Protein AF-A0A4Q9KYR9-F1 (afdb_monomer)

Foldseek 3Di:
DDPLVVLVVVVVPCVDPVNVVVQVVVVVVVVPDPQKDWDPDDPRNSVCVVLPDDPDPQKTKIKHKFWDDADFDDDDVLDDPDDPVPSGTHPDHDLADSLLVRVLVCCVVPVQWFWSEKDWDHDDPTITMMITITGHLPDPVQCPDPVRNVCNDPVRRPCSVVQNYPRSVVSQQDDDDDSRQCQPPHGNVRSLVVVLVVVLVVLLVVLVVVNDQDALVRLLVCLVVLHADEAEAEPPDPPCVRCVVVVVSCVVSVHHYDYRPHPVSVCVSNVHDDD

Radius of gyration: 26.54 Å; Cα contacts (8 Å, |Δi|>4): 367; chains: 1; bounding box: 64×42×66 Å

pLDDT: mean 91.53, std 6.84, range [52.06, 98.56]

Nearest PDB structures (foldseek):
  6zu5-assembly1_LN0  TM=9.941E-01  e=1.477E-28  Paranosema locustae
  9cai-assembly1_CN  TM=9.945E-01  e=3.098E-26  Caenorhabditis elegans
  7oyc-assembly1_N1  TM=9.940E-01  e=2.302E-26  Xenopus laevis
  8q87-assembly1_BN  TM=9.947E-01  e=6.705E-26  Gallus gallus
  7oyb-assembly1_N1  TM=9.926E-01  e=4.982E-26  Danio rerio

Structure (mmCIF, N/CA/C/O backbone):
data_AF-A0A4Q9KYR9-F1
#
_entry.id   AF-A0A4Q9KYR9-F1
#
loop_
_atom_site.group_PDB
_atom_site.id
_atom_site.type_symbol
_atom_site.label_atom_id
_atom_site.label_alt_id
_atom_site.label_comp_id
_atom_site.label_asym_id
_atom_site.label_entity_id
_atom_site.label_seq_id
_atom_site.pdbx_PDB_ins_code
_atom_site.Cartn_x
_atom_site.Cartn_y
_atom_site.Cartn_z
_atom_site.occupancy
_atom_site.B_iso_or_equiv
_atom_site.auth_seq_id
_atom_site.auth_comp_id
_atom_site.auth_asym_id
_atom_site.auth_atom_id
_atom_site.pdbx_PDB_model_num
ATOM 1 N N . MET A 1 1 ? -0.152 -23.706 -26.317 1.00 75.19 1 MET A N 1
ATOM 2 C CA . MET A 1 1 ? 0.435 -23.104 -25.090 1.00 75.19 1 MET A CA 1
ATOM 3 C C . MET A 1 1 ? 1.433 -22.026 -25.514 1.00 75.19 1 MET A C 1
ATOM 5 O O . MET A 1 1 ? 2.278 -22.330 -26.336 1.00 75.19 1 MET A O 1
ATOM 9 N N . GLY A 1 2 ? 1.321 -20.773 -25.054 1.00 91.88 2 GLY A N 1
ATOM 10 C CA . GLY A 1 2 ? 2.212 -19.682 -25.508 1.00 91.88 2 GLY A CA 1
ATOM 11 C C . GLY A 1 2 ? 3.485 -19.516 -24.664 1.00 91.88 2 GLY A C 1
ATOM 12 O O . GLY A 1 2 ? 3.528 -19.963 -23.522 1.00 91.88 2 GLY A O 1
ATOM 13 N N . ALA A 1 3 ? 4.493 -18.789 -25.163 1.00 93.62 3 ALA A N 1
ATOM 14 C CA . ALA A 1 3 ? 5.768 -18.550 -24.458 1.00 93.62 3 ALA A CA 1
ATOM 15 C C . ALA A 1 3 ? 5.608 -17.961 -23.035 1.00 93.62 3 ALA A C 1
ATOM 17 O O . ALA A 1 3 ? 6.374 -18.269 -22.121 1.00 93.62 3 ALA A O 1
ATOM 18 N N . SER A 1 4 ? 4.569 -17.149 -22.810 1.00 93.00 4 SER A N 1
ATOM 19 C CA . SER A 1 4 ? 4.252 -16.578 -21.492 1.00 93.00 4 SER A CA 1
ATOM 20 C C . SER A 1 4 ? 3.896 -17.633 -20.439 1.00 93.00 4 SER A C 1
ATOM 22 O O . SER A 1 4 ? 4.112 -17.401 -19.248 1.00 93.00 4 SER A O 1
ATOM 24 N N . PHE A 1 5 ? 3.368 -18.785 -20.863 1.00 95.00 5 PHE A N 1
ATOM 25 C CA . PHE A 1 5 ? 3.084 -19.915 -19.989 1.00 95.00 5 PHE A CA 1
ATOM 26 C C . PHE A 1 5 ? 4.386 -20.501 -19.435 1.00 95.00 5 PHE A C 1
ATOM 28 O O . PHE A 1 5 ? 4.540 -20.577 -18.219 1.00 95.00 5 PHE A O 1
ATOM 35 N N . TYR A 1 6 ? 5.349 -20.812 -20.305 1.00 95.69 6 TYR A N 1
ATOM 36 C CA . TYR A 1 6 ? 6.636 -21.392 -19.911 1.00 95.69 6 TYR A CA 1
ATOM 37 C C . TYR A 1 6 ? 7.434 -20.465 -18.988 1.00 95.69 6 TYR A C 1
ATOM 39 O O . TYR A 1 6 ? 7.895 -20.900 -17.934 1.00 95.69 6 TYR A O 1
ATOM 47 N N . LEU A 1 7 ? 7.509 -19.165 -19.309 1.00 94.56 7 LEU A N 1
ATOM 48 C CA . LEU A 1 7 ? 8.161 -18.170 -18.441 1.00 94.56 7 LEU A CA 1
ATOM 49 C C . LEU A 1 7 ? 7.530 -18.123 -17.044 1.00 94.56 7 LEU A C 1
ATOM 51 O O . LEU A 1 7 ? 8.222 -18.032 -16.029 1.00 94.56 7 LEU A O 1
ATOM 55 N N . ARG A 1 8 ? 6.200 -18.220 -16.975 1.00 94.44 8 ARG A N 1
ATOM 56 C CA . ARG A 1 8 ? 5.480 -18.241 -15.703 1.00 94.44 8 ARG A CA 1
ATOM 57 C C . ARG A 1 8 ? 5.792 -19.500 -14.897 1.00 94.44 8 ARG A C 1
ATOM 59 O O . ARG A 1 8 ? 5.990 -19.382 -13.688 1.00 94.44 8 ARG A O 1
ATOM 66 N N . GLU A 1 9 ? 5.810 -20.673 -15.526 1.00 94.94 9 GLU A N 1
ATOM 67 C CA . GLU A 1 9 ? 6.128 -21.932 -14.841 1.00 94.94 9 GLU A CA 1
ATOM 68 C C . GLU A 1 9 ? 7.585 -21.957 -14.349 1.00 94.94 9 GLU A C 1
ATOM 70 O O . GLU A 1 9 ? 7.829 -22.323 -13.196 1.00 94.94 9 GLU A O 1
ATOM 75 N N . LEU A 1 10 ? 8.532 -21.436 -15.137 1.00 94.38 10 LEU A N 1
ATOM 76 C CA . LEU A 1 10 ? 9.926 -21.245 -14.717 1.00 94.38 10 LEU A CA 1
ATOM 77 C C . LEU A 1 10 ? 10.009 -20.379 -13.446 1.00 94.38 10 LEU A C 1
ATOM 79 O O . LEU A 1 10 ? 10.618 -20.760 -12.446 1.00 94.38 10 LEU A O 1
ATOM 83 N N . HIS A 1 11 ? 9.315 -19.237 -13.432 1.00 92.81 11 HIS A N 1
ATOM 84 C CA . HIS A 1 11 ? 9.316 -18.319 -12.290 1.00 92.81 11 HIS A CA 1
ATOM 85 C C . HIS A 1 11 ? 8.556 -18.832 -11.061 1.00 92.81 11 HIS A C 1
ATOM 87 O O . HIS A 1 11 ? 8.722 -18.269 -9.969 1.00 92.81 11 HIS A O 1
ATOM 93 N N . LYS A 1 12 ? 7.718 -19.868 -11.182 1.00 94.25 12 LYS A N 1
ATOM 94 C CA . LYS A 1 12 ? 7.164 -20.554 -10.005 1.00 94.25 12 LYS A CA 1
ATOM 95 C C . LYS A 1 12 ? 8.258 -21.348 -9.288 1.00 94.25 12 LYS A C 1
ATOM 97 O O . LYS A 1 12 ? 8.354 -21.250 -8.065 1.00 94.25 12 LYS A O 1
ATOM 102 N N . LYS A 1 13 ? 9.141 -22.024 -10.029 1.00 95.75 13 LYS A N 1
ATOM 103 C CA . LYS A 1 13 ? 10.249 -22.842 -9.502 1.00 95.75 13 LYS A CA 1
ATOM 104 C C . 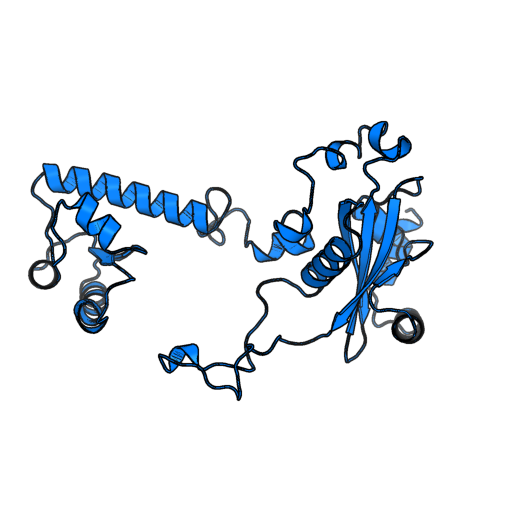LYS A 1 13 ? 11.499 -22.008 -9.158 1.00 95.75 13 LYS A C 1
ATOM 106 O O . LYS A 1 13 ? 12.587 -22.237 -9.683 1.00 95.75 13 LYS A O 1
ATOM 111 N N . LYS A 1 14 ? 11.372 -21.044 -8.234 1.00 94.06 14 LYS A N 1
ATOM 112 C CA . LYS A 1 14 ? 12.467 -20.112 -7.852 1.00 94.06 14 LYS A CA 1
ATOM 113 C C . LYS A 1 14 ? 13.679 -20.764 -7.178 1.00 94.06 14 LYS A C 1
ATOM 115 O O . LYS A 1 14 ? 14.731 -20.139 -7.123 1.00 94.06 14 LYS A O 1
ATOM 120 N N . GLN A 1 15 ? 13.517 -21.969 -6.634 1.00 96.19 15 GLN A N 1
ATOM 121 C CA . GLN A 1 15 ? 14.591 -22.720 -5.976 1.00 96.19 15 GLN A CA 1
ATOM 122 C C . GLN A 1 15 ? 15.398 -23.605 -6.938 1.00 96.19 15 GLN A C 1
ATOM 124 O O . GLN A 1 15 ? 16.386 -24.187 -6.512 1.00 96.19 15 GLN A O 1
ATOM 129 N N . SER A 1 16 ? 15.023 -23.677 -8.221 1.00 97.12 16 SER A N 1
ATOM 130 C CA . SER A 1 16 ? 15.834 -24.355 -9.243 1.00 97.12 16 SER A CA 1
ATOM 131 C C . SER A 1 16 ? 17.212 -23.704 -9.397 1.00 97.12 16 SER A C 1
ATOM 133 O O . SER A 1 16 ? 17.369 -22.510 -9.128 1.00 97.12 16 SER A O 1
ATOM 135 N N . ASP A 1 17 ? 18.205 -24.464 -9.856 1.00 97.19 17 ASP A N 1
ATOM 136 C CA . ASP A 1 17 ? 19.586 -23.983 -10.018 1.00 97.19 17 ASP A CA 1
ATOM 137 C C . ASP A 1 17 ? 19.678 -22.772 -10.938 1.00 97.19 17 ASP A C 1
ATOM 139 O O . ASP A 1 17 ? 20.247 -21.748 -10.559 1.00 97.19 17 ASP A O 1
ATOM 143 N N . VAL A 1 18 ? 18.997 -22.837 -12.085 1.00 96.19 18 VAL A N 1
ATOM 144 C CA . VAL A 1 18 ? 18.913 -21.735 -13.052 1.00 96.19 18 VAL A CA 1
ATOM 145 C C . VAL A 1 18 ? 18.368 -20.468 -12.391 1.00 96.19 18 VAL A C 1
ATOM 147 O O . VAL A 1 18 ? 18.965 -19.395 -12.491 1.00 96.19 18 VAL A O 1
ATOM 150 N N . MET A 1 19 ? 17.251 -20.566 -11.660 1.00 95.94 19 MET A N 1
ATOM 151 C CA . MET A 1 19 ? 16.656 -19.393 -11.017 1.00 95.94 19 MET A CA 1
ATOM 152 C C . MET A 1 19 ? 17.504 -18.872 -9.858 1.00 95.94 19 MET A C 1
ATOM 154 O O . MET A 1 19 ? 17.617 -17.655 -9.701 1.00 95.94 19 MET A O 1
ATOM 158 N N . ARG A 1 20 ? 18.125 -19.749 -9.062 1.00 95.94 20 ARG A N 1
ATOM 159 C CA . ARG A 1 20 ? 19.036 -19.347 -7.980 1.00 95.94 20 ARG A CA 1
ATOM 160 C C . ARG A 1 20 ? 20.248 -18.600 -8.529 1.00 95.94 20 ARG A C 1
ATOM 162 O O . ARG A 1 20 ? 20.581 -17.540 -7.997 1.00 95.94 20 ARG A O 1
ATOM 169 N N . TYR A 1 21 ? 20.853 -19.104 -9.601 1.00 96.94 21 TYR A N 1
ATOM 170 C CA . TYR A 1 21 ? 21.967 -18.459 -10.295 1.00 96.94 21 TYR A CA 1
ATOM 171 C C . TYR A 1 21 ? 21.579 -17.063 -10.805 1.00 96.94 21 TYR A C 1
ATOM 173 O O . TYR A 1 21 ? 22.193 -16.064 -10.422 1.00 96.94 21 TYR A O 1
ATOM 181 N N . LEU A 1 22 ? 20.478 -16.961 -11.559 1.00 96.44 22 LEU A N 1
ATOM 182 C CA . LEU A 1 22 ? 19.993 -15.683 -12.095 1.00 96.44 22 LEU A CA 1
ATOM 183 C C . LEU A 1 22 ? 19.632 -14.673 -10.995 1.00 96.44 22 LEU A C 1
ATOM 185 O O . LEU A 1 22 ? 19.922 -13.483 -11.123 1.00 96.44 22 LEU A O 1
ATOM 189 N N . LEU A 1 23 ? 18.994 -15.119 -9.909 1.00 96.25 23 LEU A N 1
ATOM 190 C CA . LEU A 1 23 ? 18.630 -14.246 -8.790 1.00 96.25 23 LEU A CA 1
ATOM 191 C C . LEU A 1 23 ? 19.862 -13.723 -8.042 1.00 96.25 23 LEU A C 1
ATOM 193 O O . LEU A 1 23 ? 19.849 -12.563 -7.629 1.00 96.25 23 LEU A O 1
ATOM 197 N N . ARG A 1 24 ? 20.917 -14.536 -7.894 1.00 95.88 24 ARG A N 1
ATOM 198 C CA . ARG A 1 24 ? 22.186 -14.116 -7.276 1.00 95.88 24 ARG A CA 1
ATOM 199 C C . ARG A 1 24 ? 22.880 -13.036 -8.104 1.00 95.88 24 ARG A C 1
ATOM 201 O O . ARG A 1 24 ? 23.208 -11.987 -7.550 1.00 95.88 24 ARG A O 1
ATOM 208 N N . LEU A 1 25 ? 23.020 -13.249 -9.414 1.00 96.56 25 LEU A N 1
ATOM 209 C CA . LEU A 1 25 ? 23.623 -12.265 -10.320 1.00 96.56 25 LEU A CA 1
ATOM 210 C C . LEU A 1 25 ? 22.848 -10.942 -10.325 1.00 96.56 25 LEU A C 1
ATOM 212 O O . LEU A 1 25 ? 23.431 -9.875 -10.141 1.00 96.56 25 LEU A O 1
ATOM 216 N N . ARG A 1 26 ? 21.515 -11.003 -10.438 1.00 96.19 26 ARG A N 1
ATOM 217 C CA . ARG A 1 26 ? 20.655 -9.807 -10.409 1.00 96.19 26 ARG A CA 1
ATOM 218 C C . ARG A 1 26 ? 20.737 -9.064 -9.081 1.00 96.19 26 ARG A C 1
ATOM 220 O O . ARG A 1 26 ? 20.835 -7.844 -9.068 1.00 96.19 26 ARG A O 1
ATOM 227 N N . ALA A 1 27 ? 20.700 -9.777 -7.954 1.00 95.75 27 ALA A N 1
ATOM 228 C CA . ALA A 1 27 ? 20.816 -9.145 -6.642 1.00 95.75 27 ALA A CA 1
ATOM 229 C C . ALA A 1 27 ? 22.183 -8.466 -6.452 1.00 95.75 27 ALA A C 1
ATOM 231 O O . ALA A 1 27 ? 22.259 -7.413 -5.821 1.00 95.75 27 ALA A O 1
ATOM 232 N N . TRP A 1 28 ? 23.262 -9.027 -7.005 1.00 96.56 28 TRP A N 1
ATOM 233 C CA . TRP A 1 28 ? 24.561 -8.357 -7.038 1.00 96.56 28 TRP A CA 1
ATOM 234 C C . TRP A 1 28 ? 24.522 -7.080 -7.887 1.00 96.56 28 TRP A C 1
ATOM 236 O O . TRP A 1 28 ? 24.829 -6.013 -7.359 1.00 96.56 28 TRP A O 1
ATOM 246 N N . GLU A 1 29 ? 24.040 -7.152 -9.131 1.00 96.81 29 GLU A N 1
ATOM 247 C CA . GLU A 1 29 ? 23.942 -5.989 -10.025 1.00 96.81 29 GLU A CA 1
ATOM 248 C C . GLU A 1 29 ? 23.111 -4.858 -9.393 1.00 96.81 29 GLU A C 1
ATOM 250 O O . GLU A 1 29 ? 23.514 -3.694 -9.369 1.00 96.81 29 GLU A O 1
ATOM 255 N N . TYR A 1 30 ? 21.952 -5.187 -8.817 1.00 96.81 30 TYR A N 1
ATOM 256 C CA . TYR A 1 30 ? 21.030 -4.190 -8.265 1.00 96.81 30 TYR A CA 1
ATOM 257 C C . TYR A 1 30 ? 21.551 -3.518 -6.994 1.00 96.81 30 TYR A C 1
ATOM 259 O O . TYR A 1 30 ? 21.092 -2.423 -6.664 1.00 96.81 30 TYR A O 1
ATOM 267 N N . ARG A 1 31 ? 22.496 -4.141 -6.278 1.00 95.62 31 ARG A N 1
ATOM 268 C CA . ARG A 1 31 ? 23.159 -3.516 -5.124 1.00 95.62 31 ARG A CA 1
ATOM 269 C C . ARG A 1 31 ? 24.093 -2.386 -5.540 1.00 95.62 31 ARG A C 1
ATOM 271 O O . ARG A 1 31 ? 24.142 -1.385 -4.828 1.00 95.62 31 ARG A O 1
ATOM 278 N N . GLN A 1 32 ? 24.758 -2.532 -6.686 1.00 96.31 32 GLN A N 1
ATOM 279 C CA . GLN A 1 32 ? 25.677 -1.527 -7.230 1.00 96.31 32 GLN A CA 1
ATOM 280 C C . GLN A 1 32 ? 24.941 -0.306 -7.797 1.00 96.31 32 GLN A C 1
ATOM 282 O O . GLN A 1 32 ? 25.506 0.776 -7.921 1.00 96.31 32 GLN A O 1
ATOM 287 N N . ARG A 1 33 ? 23.656 -0.453 -8.140 1.00 96.00 33 ARG A N 1
ATOM 288 C CA . ARG A 1 33 ? 22.827 0.645 -8.649 1.00 96.00 33 ARG A CA 1
ATOM 289 C C . ARG A 1 33 ? 22.245 1.507 -7.510 1.00 96.00 33 ARG A C 1
ATOM 291 O O . ARG A 1 33 ? 22.059 1.021 -6.389 1.00 96.00 33 ARG A O 1
ATOM 298 N N . PRO A 1 34 ? 21.858 2.768 -7.797 1.00 96.94 34 PRO A N 1
ATOM 299 C CA . PRO A 1 34 ? 21.140 3.613 -6.846 1.00 96.94 34 PRO A CA 1
ATOM 300 C C . PRO A 1 34 ? 19.834 2.980 -6.351 1.00 96.94 34 PRO A C 1
ATOM 302 O O . PRO A 1 34 ? 19.215 2.164 -7.042 1.00 96.94 34 PRO A O 1
ATOM 305 N N . ALA A 1 35 ? 19.374 3.421 -5.173 1.00 96.44 35 ALA A N 1
ATOM 306 C CA . ALA A 1 35 ? 18.203 2.850 -4.504 1.00 96.44 35 ALA A CA 1
ATOM 307 C C . ALA A 1 35 ? 16.930 2.854 -5.366 1.00 96.44 35 ALA A C 1
ATOM 309 O O . ALA A 1 35 ? 16.169 1.891 -5.330 1.00 96.44 35 ALA A O 1
ATOM 310 N N . VAL A 1 36 ? 16.753 3.905 -6.172 1.00 97.62 36 VAL A N 1
ATOM 311 C CA . VAL A 1 36 ? 15.742 4.004 -7.228 1.00 97.62 36 VAL A CA 1
ATOM 312 C C . VAL A 1 36 ? 16.458 4.341 -8.530 1.00 97.62 36 VAL A C 1
ATOM 314 O O . VAL A 1 36 ? 17.110 5.387 -8.603 1.00 97.62 36 VAL A O 1
ATOM 317 N N . HIS A 1 37 ? 16.320 3.487 -9.542 1.00 96.69 37 HIS A N 1
ATOM 318 C CA . HIS A 1 37 ? 16.876 3.696 -10.881 1.00 96.69 37 HIS A CA 1
ATOM 319 C C . HIS A 1 37 ? 15.908 3.217 -11.970 1.00 96.69 37 HIS A C 1
ATOM 321 O O . HIS A 1 37 ? 15.066 2.348 -11.738 1.00 96.69 37 HIS A O 1
ATOM 327 N N . ARG A 1 38 ? 16.013 3.788 -13.174 1.00 96.94 38 ARG A N 1
ATOM 328 C CA . ARG A 1 38 ? 15.213 3.376 -14.336 1.00 96.94 38 ARG A CA 1
ATOM 329 C C . ARG A 1 38 ? 15.748 2.058 -14.901 1.00 96.94 38 ARG A C 1
ATOM 331 O O . ARG A 1 38 ? 16.954 1.899 -15.058 1.00 96.94 38 ARG A O 1
ATOM 338 N N . ALA A 1 39 ? 14.850 1.136 -15.234 1.00 96.06 39 ALA A N 1
ATOM 339 C CA . ALA A 1 39 ? 15.156 -0.063 -16.007 1.00 96.06 39 ALA A CA 1
ATOM 340 C C . ALA A 1 39 ? 14.636 0.111 -17.440 1.00 96.06 39 ALA A C 1
ATOM 342 O O . ALA A 1 39 ? 13.531 0.612 -17.652 1.00 96.06 39 ALA A O 1
ATOM 343 N N . MET A 1 40 ? 15.427 -0.304 -18.431 1.00 94.62 40 MET A N 1
ATOM 344 C CA . MET A 1 40 ? 15.056 -0.167 -19.846 1.00 94.62 40 MET A CA 1
ATOM 345 C C . MET A 1 40 ? 13.877 -1.074 -20.228 1.00 94.62 40 MET A C 1
ATOM 347 O O . MET A 1 40 ? 12.989 -0.670 -20.970 1.00 94.62 40 MET A O 1
ATOM 351 N N . ARG A 1 41 ? 13.851 -2.293 -19.684 1.00 95.50 41 ARG A N 1
ATOM 352 C CA . ARG A 1 41 ? 12.828 -3.317 -19.926 1.00 95.50 41 ARG A CA 1
ATOM 353 C C . ARG A 1 41 ? 12.467 -4.026 -18.619 1.00 95.50 41 ARG A C 1
ATOM 355 O O . ARG A 1 41 ? 13.312 -4.083 -17.723 1.00 95.50 41 ARG A O 1
ATOM 362 N N . PRO A 1 42 ? 11.242 -4.566 -18.490 1.00 97.56 42 PRO A N 1
ATOM 363 C CA . PRO A 1 42 ? 10.871 -5.358 -17.325 1.00 97.56 42 PRO A CA 1
ATOM 364 C C . PRO A 1 42 ? 11.712 -6.636 -17.258 1.00 97.56 42 PRO A C 1
ATOM 366 O O . PRO A 1 42 ? 11.876 -7.324 -18.266 1.00 97.56 42 PRO A O 1
ATOM 369 N N . THR A 1 43 ? 12.188 -6.993 -16.065 1.00 96.44 43 THR A N 1
ATOM 370 C CA . THR A 1 43 ? 12.923 -8.254 -15.855 1.00 96.44 43 THR A CA 1
ATOM 371 C C . THR A 1 43 ? 12.023 -9.469 -16.078 1.00 96.44 43 THR A C 1
ATOM 373 O O . THR A 1 43 ? 12.479 -10.498 -16.571 1.00 96.44 43 THR A O 1
ATOM 376 N N . TYR A 1 44 ? 10.734 -9.335 -15.747 1.00 96.00 44 TYR A N 1
ATOM 377 C CA . TYR A 1 44 ? 9.705 -10.362 -15.925 1.00 96.00 44 TYR A CA 1
ATOM 378 C C . TYR A 1 44 ? 8.569 -9.825 -16.811 1.00 96.00 44 TYR A C 1
ATOM 380 O O . TYR A 1 44 ? 7.561 -9.325 -16.290 1.00 96.00 44 TYR A O 1
ATOM 388 N N . PRO A 1 45 ? 8.712 -9.867 -18.152 1.00 95.75 45 PRO A N 1
ATOM 389 C CA . PRO A 1 45 ? 7.733 -9.295 -19.077 1.00 95.75 45 PRO A CA 1
ATOM 390 C C . PRO A 1 45 ? 6.333 -9.906 -18.948 1.00 95.75 45 PRO A C 1
ATOM 392 O O . PRO A 1 45 ? 5.331 -9.200 -19.068 1.00 95.75 45 PRO A O 1
ATOM 395 N N . GLU A 1 46 ? 6.231 -11.206 -18.673 1.00 95.69 46 GLU A N 1
ATOM 396 C CA . GLU A 1 46 ? 4.962 -11.915 -18.490 1.00 95.69 46 GLU A CA 1
ATOM 397 C C . GLU A 1 46 ? 4.230 -11.448 -17.225 1.00 95.69 46 GLU A C 1
ATOM 399 O O . GLU A 1 46 ? 3.019 -11.197 -17.249 1.00 95.69 46 GLU A O 1
ATOM 404 N N . LYS A 1 47 ? 4.969 -11.240 -16.127 1.00 96.62 47 LYS A N 1
ATOM 405 C CA . LYS A 1 47 ? 4.424 -10.706 -14.877 1.00 96.62 47 LYS A CA 1
ATOM 406 C C . LYS A 1 47 ? 4.031 -9.240 -15.028 1.00 96.62 47 LYS A C 1
ATOM 408 O O . LYS A 1 47 ? 2.955 -8.863 -14.561 1.00 96.62 47 LYS A O 1
ATOM 413 N N . ALA A 1 48 ? 4.864 -8.441 -15.691 1.00 97.31 48 ALA A N 1
ATOM 414 C CA . ALA A 1 48 ? 4.594 -7.033 -15.949 1.00 97.31 48 ALA A CA 1
ATOM 415 C C . ALA A 1 48 ? 3.309 -6.861 -16.773 1.00 97.31 48 ALA A C 1
ATOM 417 O O . ALA A 1 48 ? 2.432 -6.087 -16.382 1.00 97.31 48 ALA A O 1
ATOM 418 N N . ARG A 1 49 ? 3.143 -7.630 -17.862 1.00 95.94 49 ARG A N 1
ATOM 419 C CA . ARG A 1 49 ? 1.930 -7.600 -18.702 1.00 95.94 49 ARG A CA 1
ATOM 420 C C . ARG A 1 49 ? 0.671 -7.951 -17.913 1.00 95.94 49 ARG A C 1
ATOM 422 O O . ARG A 1 49 ? -0.328 -7.246 -18.024 1.00 95.94 49 ARG A O 1
ATOM 429 N N . LYS A 1 50 ? 0.731 -8.961 -17.035 1.00 95.44 50 LYS A N 1
ATOM 430 C CA . LYS A 1 50 ? -0.392 -9.317 -16.143 1.00 95.44 50 LYS A CA 1
ATOM 431 C C . LYS A 1 50 ? -0.801 -8.170 -15.209 1.00 95.44 50 LYS A C 1
ATOM 433 O O . LYS A 1 50 ? -1.947 -8.107 -14.777 1.00 95.44 50 LYS A O 1
ATOM 438 N N . LEU A 1 51 ? 0.130 -7.277 -14.881 1.00 96.62 51 LEU A N 1
ATOM 439 C CA . LEU A 1 51 ? -0.105 -6.116 -14.023 1.00 96.62 51 LEU A CA 1
ATOM 440 C C . LEU A 1 51 ? -0.437 -4.834 -14.806 1.00 96.62 51 LEU A C 1
ATOM 442 O O . LEU A 1 51 ? -0.584 -3.780 -14.188 1.00 96.62 51 LEU A O 1
ATOM 446 N N . GLY A 1 52 ? -0.592 -4.933 -16.130 1.00 94.94 52 GLY A N 1
ATOM 447 C CA . GLY A 1 52 ? -1.034 -3.849 -17.007 1.00 94.94 52 GLY A CA 1
ATOM 448 C C . GLY A 1 52 ? 0.078 -3.144 -17.788 1.00 94.94 52 GLY A C 1
ATOM 449 O O . GLY A 1 52 ? -0.205 -2.161 -18.468 1.00 94.94 52 GLY A O 1
ATOM 450 N N . TYR A 1 53 ? 1.325 -3.624 -17.725 1.00 97.12 53 TYR A N 1
ATOM 451 C CA . TYR A 1 53 ? 2.395 -3.114 -18.587 1.00 97.12 53 TYR A CA 1
ATOM 452 C C . TYR A 1 53 ? 2.099 -3.408 -20.062 1.00 97.12 53 TYR A C 1
ATOM 454 O O . TYR A 1 53 ? 1.749 -4.533 -20.429 1.00 97.12 53 TYR A O 1
ATOM 462 N N . LYS A 1 54 ? 2.326 -2.409 -20.914 1.00 95.50 54 LYS A N 1
ATOM 463 C CA . LYS A 1 54 ? 2.404 -2.557 -22.368 1.00 95.50 54 LYS A CA 1
ATOM 464 C C . LYS A 1 54 ? 3.740 -1.987 -22.837 1.00 95.50 54 LYS A C 1
ATOM 466 O O . LYS A 1 54 ? 4.208 -0.994 -22.288 1.00 95.50 54 LYS A O 1
ATOM 471 N N . ALA A 1 55 ? 4.330 -2.597 -23.859 1.00 95.19 55 ALA A N 1
ATOM 472 C CA . ALA A 1 55 ? 5.526 -2.065 -24.500 1.00 95.19 55 ALA A CA 1
ATOM 473 C C . ALA A 1 55 ? 5.113 -0.919 -25.437 1.00 95.19 55 ALA A C 1
ATOM 475 O O . ALA A 1 55 ? 4.822 -1.147 -26.605 1.00 95.19 55 ALA A O 1
ATOM 476 N N . LYS A 1 56 ? 4.983 0.290 -24.887 1.00 94.19 56 LYS A N 1
ATOM 477 C CA . LYS A 1 56 ? 4.646 1.506 -25.635 1.00 94.19 56 LYS A CA 1
ATOM 478 C C . LYS A 1 56 ? 5.273 2.740 -24.993 1.00 94.19 56 LYS A C 1
ATOM 480 O O . LYS A 1 56 ? 5.609 2.713 -23.806 1.00 94.19 56 LYS A O 1
ATOM 485 N N . SER A 1 57 ? 5.374 3.820 -25.766 1.00 95.38 57 SER A N 1
ATOM 486 C CA . SER A 1 57 ? 5.823 5.121 -25.263 1.00 95.38 57 SER A CA 1
ATOM 487 C C . SER A 1 57 ? 4.946 5.598 -24.098 1.00 95.38 57 SER A C 1
ATOM 489 O O . SER A 1 57 ? 3.733 5.369 -24.075 1.00 95.38 57 SER A O 1
ATOM 491 N N . GLY A 1 58 ? 5.577 6.213 -23.097 1.00 95.56 58 GLY A N 1
ATOM 492 C CA . GLY A 1 58 ? 4.909 6.702 -21.889 1.00 95.56 58 GLY A CA 1
ATOM 493 C C . GLY A 1 58 ? 4.720 5.663 -20.780 1.00 95.56 58 GLY A C 1
ATOM 494 O O . GLY A 1 58 ? 4.124 5.992 -19.759 1.00 95.56 58 GLY A O 1
ATOM 495 N N . ILE A 1 59 ? 5.217 4.428 -20.928 1.00 97.25 59 ILE A N 1
ATOM 496 C CA . ILE A 1 59 ? 5.286 3.449 -19.831 1.00 97.25 59 ILE A CA 1
ATOM 497 C C . ILE A 1 59 ? 6.745 3.151 -19.502 1.00 97.25 59 ILE A C 1
ATOM 499 O O . ILE A 1 59 ? 7.517 2.721 -20.356 1.00 97.25 59 ILE A O 1
AT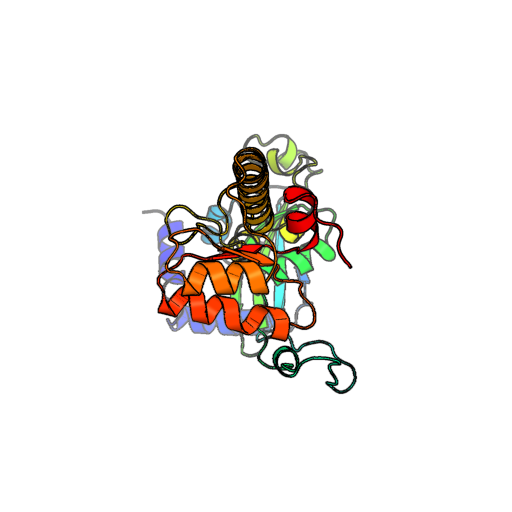OM 503 N N . TYR A 1 60 ? 7.103 3.326 -18.235 1.00 97.12 60 TYR A N 1
ATOM 504 C CA . TYR A 1 60 ? 8.467 3.196 -17.742 1.00 97.12 60 TYR A CA 1
ATOM 505 C C . TYR A 1 60 ? 8.533 2.205 -16.585 1.00 97.12 60 TYR A C 1
ATOM 507 O O . TYR A 1 60 ? 7.600 2.085 -15.790 1.00 97.12 60 TYR A O 1
ATOM 515 N N . ILE A 1 61 ? 9.653 1.495 -16.482 1.00 98.06 61 ILE A N 1
ATOM 516 C CA . ILE A 1 61 ? 9.936 0.612 -15.354 1.00 98.06 61 ILE A CA 1
ATOM 517 C C . ILE A 1 61 ? 10.992 1.278 -14.483 1.00 98.06 61 ILE A C 1
ATOM 519 O O . ILE A 1 61 ? 12.064 1.653 -14.957 1.00 98.06 61 ILE A O 1
ATOM 523 N N . PHE A 1 62 ? 10.700 1.390 -13.194 1.00 98.12 62 PHE A N 1
ATOM 524 C CA . PHE A 1 62 ? 11.665 1.809 -12.187 1.00 98.12 62 PHE A CA 1
ATOM 525 C C . PHE A 1 62 ? 11.926 0.662 -11.233 1.00 98.12 62 PHE A C 1
ATOM 527 O O . PHE A 1 62 ? 10.996 0.000 -10.778 1.00 98.12 62 PHE A O 1
ATOM 534 N N . ARG A 1 63 ? 13.192 0.422 -10.916 1.00 98.19 63 ARG A N 1
ATOM 535 C CA . ARG A 1 63 ? 13.589 -0.554 -9.913 1.00 98.19 63 ARG A CA 1
ATOM 536 C C . ARG A 1 63 ? 13.881 0.166 -8.610 1.00 98.19 63 ARG A C 1
ATOM 538 O O . ARG A 1 63 ? 14.606 1.159 -8.598 1.00 98.19 63 ARG A O 1
ATOM 545 N N . VAL A 1 64 ? 13.313 -0.349 -7.529 1.00 98.25 64 VAL A N 1
ATOM 546 C CA . VAL A 1 64 ? 13.492 0.165 -6.172 1.00 98.25 64 VAL A CA 1
ATOM 547 C C . VAL A 1 64 ? 14.000 -0.934 -5.256 1.00 98.25 64 VAL A C 1
ATOM 549 O O . VAL A 1 64 ? 13.500 -2.063 -5.291 1.00 98.25 64 VAL A O 1
ATOM 552 N N . ARG A 1 65 ? 14.989 -0.607 -4.423 1.00 97.88 65 ARG A N 1
ATOM 553 C CA . ARG A 1 65 ? 15.437 -1.465 -3.323 1.00 97.88 65 ARG A CA 1
ATOM 554 C C . ARG A 1 65 ? 14.868 -0.950 -2.008 1.00 97.88 65 ARG A C 1
ATOM 556 O O . ARG A 1 65 ? 14.997 0.224 -1.693 1.00 97.88 65 ARG A O 1
ATOM 563 N N . VAL A 1 66 ? 14.280 -1.844 -1.221 1.00 97.31 66 VAL A N 1
ATOM 564 C CA . VAL A 1 66 ? 13.691 -1.526 0.085 1.00 97.31 66 VAL A CA 1
ATOM 565 C C . VAL A 1 66 ? 14.376 -2.369 1.148 1.00 97.31 66 VAL A C 1
ATOM 567 O O . VAL A 1 66 ? 14.464 -3.592 0.999 1.00 97.31 66 VAL A O 1
ATOM 570 N N . LYS A 1 67 ? 14.861 -1.735 2.223 1.00 96.69 67 LYS A N 1
ATOM 571 C CA . LYS A 1 67 ? 15.498 -2.445 3.341 1.00 96.69 67 LYS A CA 1
ATOM 572 C C . LYS A 1 67 ? 14.498 -3.404 3.993 1.00 96.69 67 LYS A C 1
ATOM 574 O O . LYS A 1 67 ? 13.340 -3.060 4.230 1.00 96.69 67 LYS A O 1
ATOM 579 N N . ARG A 1 68 ? 14.942 -4.630 4.243 1.00 95.62 68 ARG A N 1
ATOM 580 C CA . ARG A 1 68 ? 14.177 -5.679 4.915 1.00 95.62 68 ARG A CA 1
ATOM 581 C C . ARG A 1 68 ? 14.128 -5.429 6.417 1.00 95.62 68 ARG A C 1
ATOM 583 O O . ARG A 1 68 ? 14.969 -4.739 6.984 1.00 95.62 68 ARG A O 1
ATOM 590 N N . GLY A 1 69 ? 13.155 -6.074 7.050 1.00 93.00 69 GLY A N 1
ATOM 591 C CA . GLY A 1 69 ? 12.964 -6.023 8.491 1.00 93.00 69 GLY A CA 1
ATOM 592 C C . GLY A 1 69 ? 11.925 -4.994 8.915 1.00 93.00 69 GLY A C 1
ATOM 593 O O . GLY A 1 69 ? 11.258 -4.355 8.101 1.00 93.00 69 GLY A O 1
ATOM 594 N N . ASN A 1 70 ? 11.763 -4.905 10.227 1.00 92.00 70 ASN A N 1
ATOM 595 C CA . ASN A 1 70 ? 10.825 -4.006 10.874 1.00 92.00 70 ASN A CA 1
ATOM 596 C C . ASN A 1 70 ? 11.456 -2.626 11.081 1.00 92.00 70 ASN A C 1
ATOM 598 O O . ASN A 1 70 ? 12.662 -2.506 11.287 1.00 92.00 70 ASN A O 1
ATOM 602 N N . ALA A 1 71 ? 10.630 -1.581 11.052 1.00 88.19 71 ALA A N 1
ATOM 603 C CA . ALA A 1 71 ? 11.070 -0.235 11.387 1.00 88.19 71 ALA A CA 1
ATOM 604 C C . ALA A 1 71 ? 10.985 -0.027 12.905 1.00 88.19 71 ALA A C 1
ATOM 606 O O . ALA A 1 71 ? 9.919 -0.189 13.503 1.00 88.19 71 ALA A O 1
ATOM 607 N N . LYS A 1 72 ? 12.107 0.362 13.518 1.00 91.44 72 LYS A N 1
ATOM 608 C CA . LYS A 1 72 ? 12.165 0.768 14.928 1.00 91.44 72 LYS A CA 1
ATOM 609 C C . LYS A 1 72 ? 11.313 2.023 15.142 1.00 91.44 72 LYS A C 1
ATOM 611 O O . LYS A 1 72 ? 11.279 2.905 14.281 1.00 91.44 72 LYS A O 1
ATOM 616 N N . ARG A 1 73 ? 10.656 2.143 16.300 1.00 91.62 73 ARG A N 1
ATOM 617 C CA . ARG A 1 73 ? 10.015 3.405 16.699 1.00 91.62 73 ARG A CA 1
ATOM 618 C C . ARG A 1 73 ? 11.072 4.507 16.812 1.00 91.62 73 ARG A C 1
ATOM 620 O O . ARG A 1 73 ? 12.093 4.322 17.472 1.00 91.62 73 ARG A O 1
ATOM 627 N N . VAL A 1 74 ? 10.798 5.656 16.203 1.00 93.00 74 VAL A N 1
ATOM 628 C CA . VAL A 1 74 ? 11.623 6.856 16.371 1.00 93.00 74 VAL A CA 1
ATOM 629 C C . VAL A 1 74 ? 11.354 7.425 17.766 1.00 93.00 74 VAL A C 1
ATOM 631 O O . VAL A 1 74 ? 10.227 7.818 18.063 1.00 93.00 74 VAL A O 1
ATOM 634 N N . ALA A 1 75 ? 12.367 7.397 18.632 1.00 93.25 75 ALA A N 1
ATOM 635 C CA . ALA A 1 75 ? 12.326 7.929 19.993 1.00 93.25 75 ALA A CA 1
ATOM 636 C C . ALA A 1 75 ? 13.734 8.374 20.416 1.00 93.25 75 ALA A C 1
ATOM 638 O O . ALA A 1 75 ? 14.709 7.650 20.183 1.00 93.25 75 ALA A O 1
ATOM 639 N N . LYS A 1 76 ? 13.846 9.548 21.047 1.00 94.19 76 LYS A N 1
ATOM 640 C CA . LYS A 1 76 ? 15.123 10.071 21.555 1.00 94.19 76 LYS A CA 1
ATOM 641 C C . LYS A 1 76 ? 15.608 9.168 22.691 1.00 94.19 76 LYS A C 1
ATOM 643 O O . LYS A 1 76 ? 14.884 8.968 23.658 1.00 94.19 76 LYS A O 1
ATOM 648 N N . LYS A 1 77 ? 16.801 8.578 22.544 1.00 93.38 77 LYS A N 1
ATOM 649 C CA . LYS A 1 77 ? 17.383 7.603 23.496 1.00 93.38 77 LYS A CA 1
ATOM 650 C C . LYS A 1 77 ? 16.472 6.402 23.827 1.00 93.38 77 LYS A C 1
ATOM 652 O O . LYS A 1 77 ? 16.675 5.730 24.824 1.00 93.38 77 LYS A O 1
ATOM 657 N N . GLY A 1 78 ? 15.461 6.122 22.999 1.00 91.88 78 GLY A N 1
ATOM 658 C CA . GLY A 1 78 ? 14.467 5.084 23.289 1.00 91.88 78 GLY A CA 1
ATOM 659 C C . GLY A 1 78 ? 13.434 5.454 24.360 1.00 91.88 78 GLY A C 1
ATOM 660 O O . GLY A 1 78 ? 12.590 4.628 24.676 1.00 91.88 78 GLY A O 1
ATOM 661 N N . ILE A 1 79 ? 13.444 6.683 24.875 1.00 93.06 79 ILE A N 1
ATOM 662 C CA . ILE A 1 79 ? 12.519 7.110 25.924 1.00 93.06 79 ILE A CA 1
ATOM 663 C C . ILE A 1 79 ? 11.146 7.374 25.302 1.00 93.06 79 ILE A C 1
ATOM 665 O O . ILE A 1 79 ? 11.012 8.159 24.357 1.00 93.06 79 ILE A O 1
ATOM 669 N N . ILE A 1 80 ? 10.122 6.702 25.825 1.00 93.44 80 ILE A N 1
ATOM 670 C CA . ILE A 1 80 ? 8.725 6.938 25.472 1.00 93.44 80 ILE A CA 1
ATOM 671 C C . ILE A 1 80 ? 8.023 7.426 26.733 1.00 93.44 80 ILE A C 1
ATOM 673 O O . ILE A 1 80 ? 7.933 6.713 27.726 1.00 93.44 80 ILE A O 1
ATOM 677 N N . ASN A 1 81 ? 7.490 8.640 26.681 1.00 91.75 81 ASN A N 1
ATOM 678 C CA . ASN A 1 81 ? 6.703 9.171 27.785 1.00 91.75 81 ASN A CA 1
ATOM 679 C C . ASN A 1 81 ? 5.296 8.558 27.743 1.00 91.75 81 ASN A C 1
ATOM 681 O O . ASN A 1 81 ? 4.661 8.516 26.682 1.00 91.75 81 ASN A O 1
ATOM 685 N N . GLY A 1 82 ? 4.813 8.076 28.887 1.00 89.19 82 GLY A N 1
ATOM 686 C CA . GLY A 1 82 ? 3.467 7.528 29.047 1.00 89.19 82 GLY A CA 1
ATOM 687 C C . GLY A 1 82 ? 3.436 6.058 29.464 1.00 89.19 82 GLY A C 1
ATOM 688 O O . GLY A 1 82 ? 4.387 5.515 30.020 1.00 89.19 82 GLY A O 1
ATOM 689 N N . LYS A 1 83 ? 2.291 5.416 29.215 1.00 87.31 83 LYS A N 1
ATOM 690 C CA . LYS A 1 83 ? 1.950 4.108 29.792 1.00 87.31 83 LYS A CA 1
ATOM 691 C C . LYS A 1 83 ? 2.922 2.984 29.381 1.00 87.31 83 LYS A C 1
ATOM 693 O O . LYS A 1 83 ? 3.325 2.951 28.212 1.00 87.31 83 LYS A O 1
ATOM 698 N N . PRO A 1 84 ? 3.191 2.005 30.273 1.00 90.00 84 PRO A N 1
ATOM 699 C CA . PRO A 1 84 ? 4.034 0.838 29.987 1.00 90.00 84 PRO A CA 1
ATOM 700 C C . PRO A 1 84 ? 3.664 0.082 28.701 1.00 90.00 84 PRO A C 1
ATOM 702 O O . PRO A 1 84 ? 4.538 -0.323 27.939 1.00 90.00 84 PRO A O 1
ATOM 705 N N . SER A 1 85 ? 2.371 -0.022 28.378 1.00 89.75 85 SER A N 1
ATOM 706 C CA . SER A 1 85 ? 1.885 -0.704 27.166 1.00 89.75 85 SER A CA 1
ATOM 707 C C . SER A 1 85 ? 2.395 -0.098 25.851 1.00 89.75 85 SER A C 1
ATOM 709 O O . SER A 1 85 ? 2.484 -0.788 24.835 1.00 89.75 85 SER A O 1
ATOM 711 N N . ASN A 1 86 ? 2.768 1.185 25.852 1.00 90.25 86 ASN A N 1
ATOM 712 C CA . ASN A 1 86 ? 3.252 1.898 24.673 1.00 90.25 86 ASN A CA 1
ATOM 713 C C . ASN A 1 86 ? 4.784 1.961 24.587 1.00 90.25 86 ASN A C 1
ATOM 715 O O . ASN A 1 86 ? 5.292 2.566 23.641 1.00 90.25 86 ASN A O 1
ATOM 719 N N . GLN A 1 87 ? 5.517 1.342 25.518 1.00 90.69 87 GLN A N 1
ATOM 720 C CA . GLN A 1 87 ? 6.983 1.412 25.618 1.00 90.69 87 GLN A CA 1
ATOM 721 C C . GLN A 1 87 ? 7.725 0.585 24.546 1.00 90.69 87 GLN A C 1
ATOM 723 O O . GLN A 1 87 ? 8.941 0.664 24.421 1.00 90.69 87 GLN A O 1
ATOM 728 N N . GLY A 1 88 ? 7.024 -0.199 23.719 1.00 92.69 88 GLY A N 1
ATOM 729 C CA . GLY A 1 88 ? 7.651 -1.033 22.687 1.00 92.69 88 GLY A CA 1
ATOM 730 C C . GLY A 1 88 ? 8.398 -0.239 21.598 1.00 92.69 88 GLY A C 1
ATOM 731 O O . GLY A 1 88 ? 7.813 0.602 20.903 1.00 92.69 88 GLY A O 1
ATOM 732 N N . ILE A 1 89 ? 9.682 -0.565 21.390 1.00 92.50 89 ILE A N 1
ATOM 733 C CA . ILE A 1 89 ? 10.570 0.125 20.434 1.00 92.50 89 ILE A CA 1
ATOM 734 C C . ILE A 1 89 ? 10.897 -0.728 19.196 1.00 92.50 89 ILE A C 1
ATOM 736 O O . ILE A 1 89 ? 10.702 -0.266 18.069 1.00 92.50 89 ILE A O 1
ATOM 740 N N . GLN A 1 90 ? 11.419 -1.948 19.383 1.00 91.19 90 GLN A N 1
ATOM 741 C CA . GLN A 1 90 ? 12.069 -2.722 18.310 1.00 91.19 90 GLN A CA 1
ATOM 742 C C . GLN A 1 90 ? 11.116 -3.639 17.524 1.00 91.19 90 GLN A C 1
ATOM 744 O O . GLN A 1 90 ? 11.164 -3.680 16.298 1.00 91.19 90 GLN A O 1
ATOM 749 N N . GLN A 1 91 ? 10.215 -4.355 18.201 1.00 91.38 91 GLN A N 1
ATOM 750 C CA . GLN A 1 91 ? 9.391 -5.415 17.594 1.00 91.38 91 GLN A CA 1
ATOM 751 C C . GLN A 1 91 ? 8.136 -4.900 16.856 1.00 91.38 91 GLN A C 1
ATOM 753 O O . GLN A 1 91 ? 7.187 -5.646 16.601 1.00 91.38 91 GLN A O 1
ATOM 758 N N . ARG A 1 92 ? 8.099 -3.616 16.484 1.00 89.88 92 ARG A N 1
ATOM 759 C CA . ARG A 1 92 ? 6.943 -3.021 15.802 1.00 89.88 92 ARG A CA 1
ATOM 760 C C . ARG A 1 92 ? 6.934 -3.390 14.323 1.00 89.88 92 ARG A C 1
ATOM 762 O O . ARG A 1 92 ? 7.879 -3.114 13.597 1.00 89.88 92 ARG A O 1
ATOM 769 N N . LYS A 1 93 ? 5.828 -3.957 13.849 1.00 92.25 93 LYS A N 1
ATOM 770 C CA . LYS A 1 93 ? 5.647 -4.289 12.430 1.00 92.25 93 LYS A CA 1
ATOM 771 C C . LYS A 1 93 ? 5.055 -3.098 11.676 1.00 92.25 93 LYS A C 1
ATOM 773 O O . LYS A 1 93 ? 4.145 -2.430 12.168 1.00 92.25 93 LYS A O 1
ATOM 778 N N . GLY A 1 94 ? 5.560 -2.839 10.471 1.00 89.75 94 GLY A N 1
ATOM 779 C CA . GLY A 1 94 ? 4.983 -1.837 9.576 1.00 89.75 94 GLY A CA 1
ATOM 780 C C . GLY A 1 94 ? 3.565 -2.226 9.147 1.00 89.75 94 GLY A C 1
ATOM 781 O O . GLY A 1 94 ? 3.284 -3.395 8.899 1.00 89.75 94 GLY A O 1
ATOM 782 N N . SER A 1 95 ? 2.662 -1.248 9.045 1.00 91.75 95 SER A N 1
ATOM 783 C CA . SER A 1 95 ? 1.287 -1.493 8.584 1.00 91.75 95 SER A CA 1
ATOM 784 C C . SER A 1 95 ? 1.209 -1.762 7.078 1.00 91.75 95 SER A C 1
ATOM 786 O O . SER A 1 95 ? 0.345 -2.511 6.626 1.00 91.75 95 SER A O 1
ATOM 788 N N . LYS A 1 96 ? 2.109 -1.150 6.299 1.00 94.12 96 LYS A N 1
ATOM 789 C CA . LYS A 1 96 ? 2.239 -1.328 4.848 1.00 94.12 96 LYS A CA 1
ATOM 790 C C . LYS A 1 96 ? 3.299 -2.386 4.537 1.00 94.12 96 LYS A C 1
ATOM 792 O O . LYS A 1 96 ? 4.280 -2.529 5.261 1.00 94.12 96 LYS A O 1
ATOM 797 N N . SER A 1 97 ? 3.111 -3.107 3.435 1.00 95.50 97 SER A N 1
ATOM 798 C CA . SER A 1 97 ? 4.101 -4.066 2.937 1.00 95.50 97 SER A CA 1
ATOM 799 C C . SER A 1 97 ? 5.361 -3.354 2.428 1.00 95.50 97 SER A C 1
ATOM 801 O O . SER A 1 97 ? 5.301 -2.205 1.996 1.00 95.50 97 SER A O 1
ATOM 803 N N . LEU A 1 98 ? 6.504 -4.050 2.405 1.00 96.88 98 LEU A N 1
ATOM 804 C CA . LEU A 1 98 ? 7.749 -3.498 1.842 1.00 96.88 98 LEU A CA 1
ATOM 805 C C . LEU A 1 98 ? 7.589 -3.107 0.363 1.00 96.88 98 LEU A C 1
ATOM 807 O O . LEU A 1 98 ? 8.168 -2.125 -0.081 1.00 96.88 98 LEU A O 1
ATOM 811 N N . GLN A 1 99 ? 6.758 -3.839 -0.383 1.00 97.81 99 GLN A N 1
ATOM 812 C CA . GLN A 1 99 ? 6.405 -3.500 -1.761 1.00 97.81 99 GLN A CA 1
ATOM 813 C C . GLN A 1 99 ? 5.669 -2.154 -1.843 1.00 97.81 99 GLN A C 1
ATOM 815 O O . GLN A 1 99 ? 6.008 -1.313 -2.668 1.00 97.81 99 GLN A O 1
ATOM 820 N N . ALA A 1 100 ? 4.693 -1.929 -0.958 1.00 97.62 100 ALA A N 1
ATOM 821 C CA . ALA A 1 100 ? 3.970 -0.663 -0.871 1.00 97.62 100 ALA A CA 1
ATOM 822 C C . ALA A 1 100 ? 4.887 0.504 -0.472 1.00 97.62 100 ALA A C 1
ATOM 824 O O . ALA A 1 100 ? 4.721 1.608 -0.981 1.00 97.62 100 ALA A O 1
ATOM 825 N N . LEU A 1 101 ? 5.859 0.269 0.417 1.00 97.19 101 LEU A N 1
ATOM 826 C CA . LEU A 1 101 ? 6.870 1.273 0.762 1.00 97.19 101 LEU A CA 1
ATOM 827 C C . LEU A 1 101 ? 7.752 1.623 -0.442 1.00 97.19 101 LEU A C 1
ATOM 829 O O . LEU A 1 101 ? 7.980 2.803 -0.679 1.00 97.19 101 LEU A O 1
ATOM 833 N N . GLY A 1 102 ? 8.153 0.629 -1.240 1.00 97.25 102 GLY A N 1
ATOM 834 C CA . GLY A 1 102 ? 8.893 0.860 -2.484 1.00 97.25 102 GLY A CA 1
ATOM 835 C C . GLY A 1 102 ? 8.102 1.679 -3.508 1.00 97.25 102 GLY A C 1
ATOM 836 O O . GLY A 1 102 ? 8.652 2.589 -4.118 1.00 97.25 102 GLY A O 1
ATOM 837 N N . GLU A 1 103 ? 6.798 1.424 -3.660 1.00 98.06 103 GLU A N 1
ATOM 838 C CA . GLU A 1 103 ? 5.936 2.269 -4.501 1.00 98.06 103 GLU A CA 1
ATOM 839 C C . GLU A 1 103 ? 5.889 3.716 -3.994 1.00 98.06 103 GLU A C 1
ATOM 841 O O . GLU A 1 103 ? 6.023 4.644 -4.784 1.00 98.06 103 GLU A O 1
ATOM 846 N N . ILE A 1 104 ? 5.735 3.920 -2.682 1.00 97.50 104 ILE A N 1
ATOM 847 C CA . ILE A 1 104 ? 5.695 5.262 -2.082 1.00 97.50 104 ILE A CA 1
ATOM 848 C C . ILE A 1 104 ? 7.030 5.995 -2.263 1.00 97.50 104 ILE A C 1
ATOM 850 O O . ILE A 1 104 ? 7.030 7.187 -2.561 1.00 97.50 104 ILE A O 1
ATOM 854 N N . GLU A 1 105 ? 8.159 5.302 -2.118 1.00 97.38 105 GLU A N 1
ATOM 855 C CA . GLU A 1 105 ? 9.492 5.876 -2.316 1.00 97.38 105 GLU A CA 1
ATOM 856 C C . GLU A 1 105 ? 9.699 6.342 -3.764 1.00 97.38 105 GLU A C 1
ATOM 858 O O . GLU A 1 105 ? 10.112 7.480 -3.998 1.00 97.38 105 GLU A O 1
ATOM 863 N N . VAL A 1 106 ? 9.326 5.505 -4.738 1.00 97.62 106 VAL A N 1
ATOM 864 C CA . VAL A 1 106 ? 9.383 5.857 -6.164 1.00 97.62 106 VAL A CA 1
ATOM 865 C C . VAL A 1 106 ? 8.440 7.018 -6.482 1.00 97.62 106 VAL A C 1
ATOM 867 O O . VAL A 1 106 ? 8.858 7.973 -7.131 1.00 97.62 106 VAL A O 1
ATOM 870 N N . GLY A 1 107 ? 7.197 6.979 -5.995 1.00 96.81 107 GLY A N 1
ATOM 871 C CA . GLY A 1 107 ? 6.208 8.037 -6.227 1.00 96.81 107 GLY A CA 1
ATOM 872 C C . GLY A 1 107 ? 6.607 9.382 -5.617 1.00 96.81 107 GLY A C 1
ATOM 873 O O . GLY A 1 107 ? 6.323 10.424 -6.201 1.00 96.81 107 GLY A O 1
ATOM 874 N N . LYS A 1 108 ? 7.320 9.372 -4.482 1.00 96.81 108 LYS A N 1
ATOM 875 C CA . LYS A 1 108 ? 7.878 10.585 -3.867 1.00 96.81 108 LYS A CA 1
ATOM 876 C C . LYS A 1 108 ? 9.035 11.160 -4.686 1.00 96.81 108 LYS A C 1
ATOM 878 O O . LYS A 1 108 ? 9.108 12.372 -4.849 1.00 96.81 108 LYS A O 1
ATOM 883 N N . LYS A 1 109 ? 9.942 10.310 -5.180 1.00 95.94 109 LYS A N 1
ATOM 884 C CA . LYS A 1 109 ? 11.118 10.750 -5.949 1.00 95.94 109 LYS A CA 1
ATOM 885 C C . LYS A 1 109 ? 10.759 11.184 -7.374 1.00 95.94 109 LYS A C 1
ATOM 887 O O . LYS A 1 109 ? 11.410 12.059 -7.929 1.00 95.94 109 LYS A O 1
ATOM 892 N N . ILE A 1 110 ? 9.747 10.556 -7.969 1.00 94.69 110 ILE A N 1
ATOM 893 C CA . ILE A 1 110 ? 9.391 10.678 -9.388 1.00 94.69 110 ILE A CA 1
ATOM 894 C C . ILE A 1 110 ? 7.899 11.042 -9.497 1.00 94.69 110 ILE A C 1
ATOM 896 O O . ILE A 1 110 ? 7.072 10.277 -9.990 1.00 94.69 110 ILE A O 1
ATOM 900 N N . GLY A 1 111 ? 7.541 12.225 -8.989 1.00 91.62 111 GLY A N 1
ATOM 901 C CA . GLY A 1 111 ? 6.143 12.650 -8.811 1.00 91.62 111 GLY A CA 1
ATOM 902 C C . GLY A 1 111 ? 5.362 12.941 -10.100 1.00 91.62 111 GLY A C 1
ATOM 903 O O . GLY A 1 111 ? 4.132 12.891 -10.089 1.00 91.62 111 GLY A O 1
ATOM 904 N N . ASN A 1 112 ? 6.051 13.198 -11.219 1.00 94.00 112 ASN A N 1
ATOM 905 C CA . ASN A 1 112 ? 5.410 13.533 -12.502 1.00 94.00 112 ASN A CA 1
ATOM 906 C C . ASN A 1 112 ? 4.665 12.339 -13.123 1.00 94.00 112 ASN A C 1
ATOM 908 O O . ASN A 1 112 ? 3.710 12.510 -13.882 1.00 94.00 112 ASN A O 1
ATOM 912 N N . TYR A 1 113 ? 5.073 11.120 -12.773 1.00 96.06 113 TYR A N 1
ATOM 913 C CA . TYR A 1 113 ? 4.522 9.888 -13.318 1.00 96.06 113 TYR A CA 1
ATOM 914 C C . TYR A 1 113 ? 3.497 9.273 -12.361 1.00 96.06 113 TYR A C 1
ATOM 916 O O . TYR A 1 113 ? 3.488 9.507 -11.154 1.00 96.06 113 TYR A O 1
ATOM 924 N N . ARG A 1 114 ? 2.615 8.429 -12.893 1.00 97.50 114 ARG A N 1
ATOM 925 C CA . ARG A 1 114 ? 1.598 7.704 -12.124 1.00 97.50 114 ARG A CA 1
ATOM 926 C C . ARG A 1 114 ? 1.996 6.246 -11.973 1.00 97.50 114 ARG A C 1
ATOM 928 O O . ARG A 1 114 ? 2.250 5.561 -12.960 1.00 97.50 114 ARG A O 1
ATOM 935 N N . ILE A 1 115 ? 1.985 5.735 -10.747 1.00 97.75 115 ILE A N 1
ATOM 936 C CA . ILE A 1 115 ? 2.234 4.312 -10.500 1.00 97.75 115 ILE A CA 1
ATOM 937 C C . ILE A 1 115 ? 1.013 3.500 -10.929 1.00 97.75 115 ILE A C 1
ATOM 939 O O . ILE A 1 115 ? -0.108 3.729 -10.457 1.00 97.75 115 ILE A O 1
ATOM 943 N N . LEU A 1 116 ? 1.233 2.522 -11.807 1.00 97.00 116 LEU A N 1
ATOM 944 C CA . LEU A 1 116 ? 0.225 1.551 -12.211 1.00 97.00 116 LEU A CA 1
ATOM 945 C C . LEU A 1 116 ? 0.168 0.404 -11.199 1.00 97.00 116 LEU A C 1
ATOM 947 O O . LEU A 1 116 ? -0.882 0.182 -10.580 1.00 97.00 116 LEU A O 1
ATOM 951 N N . ASN A 1 117 ? 1.296 -0.288 -11.027 1.00 98.12 117 ASN A N 1
ATOM 952 C CA . ASN A 1 117 ? 1.469 -1.434 -10.138 1.00 98.12 117 ASN A CA 1
ATOM 953 C C . ASN A 1 117 ? 2.962 -1.726 -9.909 1.00 98.12 117 ASN A C 1
ATOM 955 O O . ASN A 1 117 ? 3.822 -1.082 -10.508 1.00 98.12 117 ASN A O 1
ATOM 959 N N . SER A 1 118 ? 3.272 -2.738 -9.105 1.00 98.19 118 SER A N 1
ATOM 960 C CA . SER A 1 118 ? 4.643 -3.205 -8.890 1.00 98.19 118 SER A CA 1
ATOM 961 C C . SER A 1 118 ? 4.722 -4.724 -8.730 1.00 98.19 118 SER A C 1
ATOM 963 O O . SER A 1 118 ? 3.710 -5.397 -8.503 1.00 98.19 118 SER A O 1
ATOM 965 N N . TYR A 1 119 ? 5.923 -5.288 -8.839 1.00 98.31 119 TYR A N 1
ATOM 966 C CA . TYR A 1 119 ? 6.186 -6.701 -8.571 1.00 98.31 119 TYR A CA 1
ATOM 967 C C . TYR A 1 119 ? 7.594 -6.936 -8.028 1.00 98.31 119 TYR A C 1
ATOM 969 O O . TYR A 1 119 ? 8.506 -6.141 -8.223 1.00 98.31 119 TYR A O 1
ATOM 977 N N . TRP A 1 120 ? 7.756 -8.049 -7.316 1.00 97.94 120 TRP A N 1
ATOM 978 C CA . TRP A 1 120 ? 9.038 -8.497 -6.779 1.00 97.94 120 TRP A CA 1
ATOM 979 C C . TRP A 1 120 ? 9.949 -9.030 -7.888 1.00 97.94 120 TRP A C 1
ATOM 981 O O . TRP A 1 120 ? 9.476 -9.759 -8.763 1.00 97.94 120 TRP A O 1
ATOM 991 N N . VAL A 1 121 ? 11.243 -8.706 -7.814 1.00 96.69 121 VAL A N 1
ATOM 992 C CA . VAL A 1 121 ? 12.246 -9.156 -8.793 1.00 96.69 121 VAL A CA 1
ATOM 993 C C . VAL A 1 121 ? 13.311 -10.047 -8.171 1.00 96.69 121 VAL A C 1
ATOM 995 O O . VAL A 1 121 ? 13.582 -11.130 -8.692 1.00 96.69 121 VAL A O 1
ATOM 998 N N . ALA A 1 122 ? 13.899 -9.588 -7.068 1.00 96.50 122 ALA A N 1
ATOM 999 C CA . ALA A 1 122 ? 14.984 -10.260 -6.369 1.00 96.50 122 ALA A CA 1
ATOM 1000 C C . ALA A 1 122 ? 14.973 -9.896 -4.877 1.00 96.50 122 ALA A C 1
ATOM 1002 O O . ALA A 1 122 ? 14.310 -8.947 -4.443 1.00 96.50 122 ALA A O 1
ATOM 1003 N N . GLN A 1 123 ? 15.716 -10.647 -4.072 1.00 96.50 123 GLN A N 1
ATOM 1004 C CA . GLN A 1 123 ? 15.979 -10.310 -2.676 1.00 96.50 123 GLN A CA 1
ATOM 1005 C C . GLN A 1 123 ? 17.368 -10.794 -2.280 1.00 96.50 123 GLN A C 1
ATOM 1007 O O . GLN A 1 123 ? 17.819 -11.829 -2.766 1.00 96.50 123 GLN A O 1
ATOM 1012 N N . ASP A 1 124 ? 17.988 -10.079 -1.356 1.00 94.62 124 ASP A N 1
ATOM 1013 C CA . ASP A 1 124 ? 19.173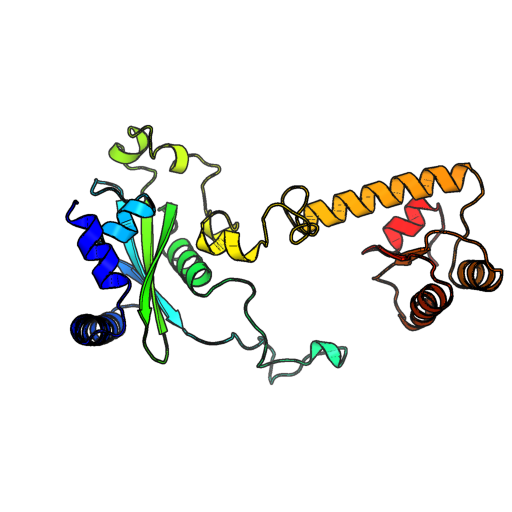 -10.519 -0.627 1.00 94.62 124 ASP A CA 1
ATOM 1014 C C . ASP A 1 124 ? 18.880 -10.447 0.881 1.00 94.62 124 ASP A C 1
ATOM 1016 O O . ASP A 1 124 ? 17.729 -10.250 1.283 1.00 94.62 124 ASP A O 1
ATOM 1020 N N . TRP A 1 125 ? 19.885 -10.642 1.732 1.00 93.06 125 TRP A N 1
ATOM 1021 C CA . TRP A 1 125 ? 19.721 -10.581 3.188 1.00 93.06 125 TRP A CA 1
ATOM 1022 C C . TRP A 1 125 ? 19.198 -9.222 3.690 1.00 93.06 125 TRP A C 1
ATOM 1024 O O . TRP A 1 125 ? 18.349 -9.176 4.583 1.00 93.06 125 TRP A O 1
ATOM 1034 N N . VAL A 1 126 ? 19.634 -8.121 3.078 1.00 95.81 126 VAL A N 1
ATOM 1035 C CA . VAL A 1 126 ? 19.414 -6.747 3.555 1.00 95.81 126 VAL A CA 1
ATOM 1036 C C . VAL A 1 126 ? 18.232 -6.072 2.856 1.00 95.81 126 VAL A C 1
ATOM 1038 O O . VAL A 1 126 ? 17.513 -5.292 3.479 1.00 95.81 126 VAL A O 1
ATOM 1041 N N . TYR A 1 127 ? 17.979 -6.377 1.587 1.00 97.75 127 TYR A N 1
ATOM 1042 C CA . TYR A 1 127 ? 17.070 -5.666 0.698 1.00 97.75 127 TYR A CA 1
ATOM 1043 C C . TYR A 1 127 ? 16.103 -6.602 -0.034 1.00 97.75 127 TYR A C 1
ATOM 1045 O O . TYR A 1 127 ? 16.368 -7.773 -0.314 1.00 97.75 127 TYR A O 1
ATOM 1053 N N . LYS A 1 128 ? 14.941 -6.049 -0.379 1.00 97.94 128 LYS A N 1
ATOM 1054 C CA . LYS A 1 128 ? 14.046 -6.584 -1.407 1.00 97.94 128 LYS A CA 1
ATOM 1055 C C . LYS A 1 128 ? 13.997 -5.617 -2.575 1.00 97.94 128 LYS A C 1
ATOM 1057 O O . LYS A 1 128 ? 13.859 -4.413 -2.368 1.00 97.94 128 LYS A O 1
ATOM 1062 N N . PHE A 1 129 ? 14.056 -6.160 -3.781 1.00 98.19 129 PHE A N 1
ATOM 1063 C CA . PHE A 1 129 ? 14.014 -5.396 -5.018 1.00 98.19 129 PHE A CA 1
ATOM 1064 C C . PHE A 1 129 ? 12.653 -5.566 -5.684 1.00 98.19 129 PHE A C 1
ATOM 1066 O O . PHE A 1 129 ? 12.170 -6.690 -5.873 1.00 98.19 129 PHE A O 1
ATOM 1073 N N . TYR A 1 130 ? 12.049 -4.444 -6.057 1.00 98.56 130 TYR A N 1
ATOM 1074 C CA . TYR A 1 130 ? 10.781 -4.396 -6.771 1.00 98.56 130 TYR A CA 1
ATOM 1075 C C . TYR A 1 130 ? 10.937 -3.598 -8.058 1.00 98.56 130 TYR A C 1
ATOM 1077 O O . TYR A 1 130 ? 11.674 -2.616 -8.103 1.00 98.56 130 TYR A O 1
ATOM 1085 N N . GLU A 1 131 ? 10.212 -4.002 -9.091 1.00 98.50 131 GLU A N 1
ATOM 1086 C CA . GLU A 1 131 ? 9.995 -3.195 -10.286 1.00 98.50 131 GLU A CA 1
ATOM 1087 C C . GLU A 1 131 ? 8.609 -2.562 -10.204 1.00 98.50 131 GLU A C 1
ATOM 1089 O O . GLU A 1 131 ? 7.604 -3.236 -9.964 1.00 98.50 131 GLU A O 1
ATOM 1094 N N . VAL A 1 132 ? 8.572 -1.245 -10.364 1.00 98.38 132 VAL A N 1
ATOM 1095 C CA . VAL A 1 132 ? 7.385 -0.402 -10.339 1.00 98.38 132 VAL A CA 1
ATOM 1096 C C . VAL A 1 132 ? 7.102 0.035 -11.769 1.00 98.38 132 VAL A C 1
ATOM 1098 O O . VAL A 1 132 ? 7.955 0.622 -12.435 1.00 98.38 132 VAL A O 1
ATOM 1101 N N . ILE A 1 133 ? 5.894 -0.262 -12.239 1.00 98.25 133 ILE A N 1
ATOM 1102 C CA . ILE A 1 133 ? 5.396 0.172 -13.541 1.00 98.25 133 ILE A CA 1
ATOM 1103 C C . ILE A 1 133 ? 4.835 1.578 -13.363 1.00 98.25 133 ILE A C 1
ATOM 1105 O O . ILE A 1 133 ? 3.841 1.774 -12.655 1.00 98.25 133 ILE A O 1
ATOM 1109 N N . MET A 1 134 ? 5.465 2.547 -14.011 1.00 97.25 134 MET A N 1
ATOM 1110 C CA . MET A 1 134 ? 5.050 3.942 -14.023 1.00 97.25 134 MET A CA 1
ATOM 1111 C C . MET A 1 134 ? 4.527 4.330 -15.400 1.00 97.25 134 MET A C 1
ATOM 1113 O O . MET A 1 134 ? 4.973 3.811 -16.421 1.00 97.25 134 MET A O 1
ATOM 1117 N N . VAL A 1 135 ? 3.569 5.245 -15.418 1.00 97.75 135 VAL A N 1
ATOM 1118 C CA . VAL A 1 135 ? 2.942 5.758 -16.632 1.00 97.75 135 VAL A CA 1
ATOM 1119 C C . VAL A 1 135 ? 3.050 7.271 -16.630 1.00 97.75 135 VAL A C 1
ATOM 1121 O O . VAL A 1 135 ? 2.743 7.913 -15.627 1.00 97.75 135 VAL A O 1
ATOM 1124 N N . ASP A 1 136 ? 3.475 7.833 -17.748 1.00 97.38 136 ASP A N 1
ATOM 1125 C CA . ASP A 1 136 ? 3.471 9.265 -17.989 1.00 97.38 136 ASP A CA 1
ATOM 1126 C C . ASP A 1 136 ? 2.063 9.716 -18.411 1.00 97.38 136 ASP A C 1
ATOM 1128 O O . ASP A 1 136 ? 1.591 9.325 -19.483 1.00 97.38 136 ASP A O 1
ATOM 1132 N N . PRO A 1 137 ? 1.354 10.507 -17.586 1.00 97.19 137 PRO A N 1
ATOM 1133 C CA . PRO A 1 137 ? 0.015 10.964 -17.923 1.00 97.19 137 PRO A CA 1
ATOM 1134 C C . PRO A 1 137 ? -0.010 12.036 -19.026 1.00 97.19 137 PRO A C 1
ATOM 1136 O O . PRO A 1 137 ? -1.090 12.284 -19.570 1.00 97.19 137 PRO A O 1
ATOM 1139 N N . MET A 1 138 ? 1.121 12.686 -19.330 1.00 96.31 138 MET A N 1
ATOM 1140 C CA . MET A 1 138 ? 1.216 13.733 -20.357 1.00 96.31 138 MET A CA 1
ATOM 1141 C C . MET A 1 138 ? 1.467 13.162 -21.754 1.00 96.31 138 MET A C 1
ATOM 1143 O O . MET A 1 138 ? 1.165 13.814 -22.748 1.00 96.31 138 MET A O 1
ATOM 1147 N N . ASN A 1 139 ? 1.948 11.923 -21.848 1.00 97.12 139 ASN A N 1
ATOM 1148 C CA . ASN A 1 139 ? 2.240 11.285 -23.123 1.00 97.12 139 ASN A CA 1
ATOM 1149 C C . ASN A 1 139 ? 0.960 10.967 -23.924 1.00 97.12 139 ASN A C 1
ATOM 1151 O O . ASN A 1 139 ? 0.042 10.292 -23.441 1.00 97.12 139 ASN A O 1
ATOM 1155 N N . GLN A 1 140 ? 0.930 11.388 -25.190 1.00 96.69 140 GLN A N 1
ATOM 1156 C CA . GLN A 1 140 ? -0.230 11.244 -26.072 1.00 96.69 140 GLN A CA 1
ATOM 1157 C C . GLN A 1 140 ? -0.593 9.778 -26.369 1.00 96.69 140 GLN A C 1
ATOM 1159 O O . GLN A 1 140 ? -1.772 9.426 -26.410 1.00 96.69 140 GLN A O 1
ATOM 1164 N N . SER A 1 141 ? 0.396 8.877 -26.434 1.00 96.56 141 SER A N 1
ATOM 1165 C CA . SER A 1 141 ? 0.172 7.425 -26.587 1.00 96.56 141 SER A CA 1
ATOM 1166 C C . SER A 1 141 ? -0.536 6.793 -25.378 1.00 96.56 141 SER A C 1
ATOM 1168 O O . SER A 1 141 ? -1.061 5.675 -25.451 1.00 96.56 141 SER A O 1
ATOM 1170 N N . ILE A 1 142 ? -0.527 7.467 -24.224 1.00 97.44 142 ILE A N 1
ATOM 1171 C CA . ILE A 1 142 ? -1.281 7.051 -23.038 1.00 97.44 142 ILE A CA 1
ATOM 1172 C C . ILE A 1 142 ? -2.676 7.662 -23.053 1.00 97.44 142 ILE A C 1
ATOM 1174 O O . ILE A 1 142 ? -3.643 6.937 -22.824 1.00 97.44 142 ILE A O 1
ATOM 1178 N N . ARG A 1 143 ? -2.783 8.964 -23.336 1.00 96.81 143 ARG A N 1
ATOM 1179 C CA . ARG A 1 143 ? -4.058 9.700 -23.335 1.00 96.81 143 ARG A CA 1
ATOM 1180 C C . ARG A 1 143 ? -5.035 9.183 -24.391 1.00 96.81 143 ARG A C 1
ATOM 1182 O O . ARG A 1 143 ? -6.226 9.083 -24.102 1.00 96.81 143 ARG A O 1
ATOM 1189 N N . ASN A 1 144 ? -4.520 8.774 -25.546 1.00 96.50 144 ASN A N 1
ATOM 1190 C CA . ASN A 1 144 ? -5.325 8.242 -26.644 1.00 96.50 144 ASN A CA 1
ATOM 1191 C C . ASN A 1 144 ? -5.670 6.753 -26.480 1.00 96.50 144 ASN A C 1
ATOM 1193 O O . ASN A 1 144 ? -6.536 6.256 -27.187 1.00 96.50 144 ASN A O 1
ATOM 1197 N N . ASP A 1 145 ? -5.026 6.018 -25.560 1.00 96.12 145 ASP A N 1
ATOM 1198 C CA . ASP A 1 145 ? -5.326 4.595 -25.344 1.00 96.12 145 ASP A CA 1
ATOM 1199 C C . ASP A 1 145 ? -6.529 4.443 -24.394 1.00 96.12 145 ASP A C 1
ATOM 1201 O O . ASP A 1 145 ? -6.366 4.649 -23.183 1.00 96.12 145 ASP A O 1
ATOM 1205 N N . PRO A 1 146 ? -7.709 4.003 -24.874 1.00 95.50 146 PRO A N 1
ATOM 1206 C CA . PRO A 1 146 ? -8.907 3.869 -24.041 1.00 95.50 146 PRO A CA 1
ATOM 1207 C C . PRO A 1 146 ? -8.737 2.857 -22.900 1.00 95.50 146 PRO A C 1
ATOM 1209 O O . PRO A 1 146 ? -9.459 2.903 -21.906 1.00 95.50 146 PRO A O 1
ATOM 1212 N N . ARG A 1 147 ? -7.756 1.947 -22.986 1.00 94.44 147 ARG A N 1
ATOM 1213 C CA . ARG A 1 147 ? -7.482 0.958 -21.932 1.00 94.44 147 ARG A CA 1
ATOM 1214 C C . ARG A 1 147 ? -6.652 1.536 -20.779 1.00 94.44 147 ARG A C 1
ATOM 1216 O O . ARG A 1 147 ? -6.597 0.926 -19.711 1.00 94.44 147 ARG A O 1
ATOM 1223 N N . LEU A 1 148 ? -5.964 2.665 -20.979 1.00 95.25 148 LEU A N 1
ATOM 1224 C CA . LEU A 1 148 ? -5.005 3.225 -20.012 1.00 95.25 148 LEU A CA 1
ATOM 1225 C C . LEU A 1 148 ? -5.246 4.692 -19.649 1.00 95.25 148 LEU A C 1
ATOM 1227 O O . LEU A 1 148 ? -4.843 5.094 -18.559 1.00 95.25 148 LEU A O 1
ATOM 1231 N N . ASN A 1 149 ? -5.931 5.469 -20.486 1.00 96.12 149 ASN A N 1
ATOM 1232 C CA . ASN A 1 149 ? -6.174 6.898 -20.271 1.00 96.12 149 ASN A CA 1
ATOM 1233 C C . ASN A 1 149 ? -6.894 7.225 -18.945 1.00 96.12 149 ASN A C 1
ATOM 1235 O O . ASN A 1 149 ? -6.753 8.329 -18.415 1.00 96.12 149 ASN A O 1
ATOM 1239 N N . TRP A 1 150 ? -7.582 6.254 -18.332 1.00 97.06 150 TRP A N 1
ATOM 1240 C CA . TRP A 1 150 ? -8.159 6.381 -16.993 1.00 97.06 150 TRP A CA 1
ATOM 1241 C C . TRP A 1 150 ? -7.125 6.803 -15.939 1.00 97.06 150 TRP A C 1
ATOM 1243 O O . TRP A 1 150 ? -7.499 7.458 -14.964 1.00 97.06 150 TRP A O 1
ATOM 1253 N N . ILE A 1 151 ? -5.842 6.454 -16.116 1.00 96.94 151 ILE A N 1
ATOM 1254 C CA . ILE A 1 151 ? -4.763 6.805 -15.183 1.00 96.94 151 ILE A CA 1
ATOM 1255 C C . ILE A 1 151 ? -4.366 8.286 -15.263 1.00 96.94 151 ILE A C 1
ATOM 1257 O O . ILE A 1 151 ? -3.822 8.823 -14.294 1.00 96.94 151 ILE A O 1
ATOM 1261 N N . CYS A 1 152 ? -4.666 8.957 -16.378 1.00 96.75 152 CYS A N 1
ATOM 1262 C CA . CYS A 1 152 ? -4.346 10.368 -16.599 1.00 96.75 152 CYS A CA 1
ATOM 1263 C C . CYS A 1 152 ? -5.267 11.308 -15.808 1.00 96.75 152 CYS A C 1
ATOM 1265 O O . CYS A 1 152 ? -4.876 12.436 -15.507 1.00 96.75 152 CYS A O 1
ATOM 1267 N N . LYS A 1 153 ? -6.456 10.836 -15.405 1.00 96.81 153 LYS A N 1
ATOM 1268 C CA . LYS A 1 153 ? -7.442 11.623 -14.648 1.00 96.81 153 LYS A CA 1
ATOM 1269 C C . LYS A 1 153 ?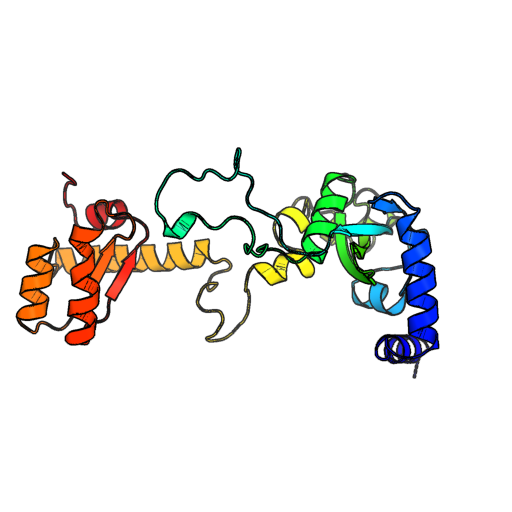 -6.848 12.198 -13.350 1.00 96.81 153 LYS A C 1
ATOM 1271 O O . LYS A 1 153 ? -5.942 11.619 -12.732 1.00 96.81 153 LYS A O 1
ATOM 1276 N N . GLY A 1 154 ? -7.355 13.360 -12.929 1.00 95.88 154 GLY A N 1
ATOM 1277 C CA . GLY A 1 154 ? -6.871 14.080 -11.742 1.00 95.88 154 GLY A CA 1
ATOM 1278 C C . GLY A 1 154 ? -7.033 13.287 -10.442 1.00 95.88 154 GLY A C 1
ATOM 1279 O O . GLY A 1 154 ? -6.145 13.284 -9.590 1.00 95.88 154 GLY A O 1
ATOM 1280 N N . ASP A 1 155 ? -8.102 12.501 -10.340 1.00 95.38 155 ASP A N 1
ATOM 1281 C CA . ASP A 1 155 ? -8.400 11.640 -9.196 1.00 95.38 155 ASP A CA 1
ATOM 1282 C C . ASP A 1 155 ? -7.427 10.455 -9.043 1.00 95.38 155 ASP A C 1
ATOM 1284 O O . ASP A 1 155 ? -7.435 9.781 -8.008 1.00 95.38 155 ASP A O 1
ATOM 1288 N N . LYS A 1 156 ? -6.563 10.195 -10.035 1.00 96.50 156 LYS A N 1
ATOM 1289 C CA . LYS A 1 156 ? -5.532 9.144 -10.007 1.00 96.50 156 LYS A CA 1
ATOM 1290 C C . LYS A 1 156 ? -4.137 9.655 -9.614 1.00 96.50 156 LYS A C 1
ATOM 1292 O O . LYS A 1 156 ? -3.181 8.889 -9.717 1.00 96.50 156 LYS A O 1
ATOM 1297 N N . LYS A 1 157 ? -3.987 10.902 -9.149 1.00 96.44 157 LYS A N 1
ATOM 1298 C CA . LYS A 1 157 ? -2.711 11.423 -8.604 1.00 96.44 157 LYS A CA 1
ATOM 1299 C C . LYS A 1 157 ? -2.316 10.675 -7.325 1.00 96.44 157 LYS A C 1
ATOM 1301 O O . LYS A 1 157 ? -3.183 10.397 -6.503 1.00 96.44 157 LYS A O 1
ATOM 1306 N N . HIS A 1 158 ? -1.046 10.319 -7.147 1.00 96.88 158 HIS A N 1
ATOM 1307 C CA . HIS A 1 158 ? -0.531 9.681 -5.922 1.00 96.88 158 HIS A CA 1
ATOM 1308 C C . HIS A 1 158 ? -1.394 8.521 -5.376 1.00 96.88 158 HIS A C 1
ATOM 1310 O O . HIS A 1 158 ? -1.910 8.545 -4.250 1.00 96.88 158 HIS A O 1
ATOM 1316 N N . ARG A 1 159 ? -1.639 7.502 -6.208 1.00 97.44 159 ARG A N 1
ATOM 1317 C CA . ARG A 1 159 ? -2.422 6.308 -5.823 1.00 97.44 159 ARG A CA 1
ATOM 1318 C C . ARG A 1 159 ? -1.725 5.507 -4.724 1.00 97.44 159 ARG A C 1
ATOM 1320 O O . ARG A 1 159 ? -2.394 4.957 -3.849 1.00 97.44 159 ARG A O 1
ATOM 1327 N N . GLU A 1 160 ? -0.402 5.448 -4.778 1.00 96.38 160 GLU A N 1
ATOM 1328 C CA . GLU A 1 160 ? 0.483 4.788 -3.822 1.00 96.38 160 GLU A CA 1
ATOM 1329 C C . GLU A 1 160 ? 0.394 5.415 -2.424 1.00 96.38 160 GLU A C 1
ATOM 1331 O O . GLU A 1 160 ? 0.299 4.699 -1.424 1.00 96.38 160 GLU A O 1
ATOM 1336 N N . ALA A 1 161 ? 0.311 6.747 -2.343 1.00 96.19 161 ALA A N 1
ATOM 1337 C CA . ALA A 1 161 ? 0.172 7.456 -1.074 1.00 96.19 161 ALA A CA 1
ATOM 1338 C C . ALA A 1 161 ? -1.185 7.157 -0.411 1.00 96.19 161 ALA A C 1
ATOM 1340 O O . ALA A 1 161 ? -1.254 6.903 0.795 1.00 96.19 161 ALA A O 1
ATOM 1341 N N . ARG A 1 162 ? -2.255 7.103 -1.220 1.00 95.12 162 ARG A N 1
ATOM 1342 C CA . ARG A 1 162 ? -3.652 6.922 -0.779 1.00 95.12 162 ARG A CA 1
ATOM 1343 C C . ARG A 1 162 ? -4.091 5.466 -0.593 1.00 95.12 162 ARG A C 1
ATOM 1345 O O . ARG A 1 162 ? -5.218 5.216 -0.164 1.00 95.12 162 ARG A O 1
ATOM 1352 N N . GLY A 1 163 ? -3.252 4.481 -0.908 1.00 95.75 163 GLY A N 1
ATOM 1353 C CA . GLY A 1 163 ? -3.632 3.077 -0.736 1.00 95.75 163 GLY A CA 1
ATOM 1354 C C . GLY A 1 163 ? -4.541 2.532 -1.844 1.00 95.75 163 GLY A C 1
ATOM 1355 O O . GLY A 1 163 ? -5.522 1.842 -1.542 1.00 95.75 163 GLY A O 1
ATOM 1356 N N . LEU A 1 164 ? -4.284 2.906 -3.104 1.00 96.56 164 LEU A N 1
ATOM 1357 C CA . LEU A 1 164 ? -5.100 2.556 -4.281 1.00 96.56 164 LEU A CA 1
ATOM 1358 C C . LEU A 1 164 ? -4.379 1.673 -5.316 1.00 96.56 164 LEU A C 1
ATOM 1360 O O . LEU A 1 164 ? -4.991 1.266 -6.309 1.00 96.56 164 LEU A O 1
ATOM 1364 N N . THR A 1 165 ? -3.096 1.376 -5.117 1.00 97.12 165 THR A N 1
ATOM 1365 C CA . THR A 1 165 ? -2.369 0.352 -5.891 1.00 97.12 165 THR A CA 1
ATOM 1366 C C . THR A 1 165 ? -2.633 -1.034 -5.300 1.00 97.12 165 THR A C 1
ATOM 1368 O O . THR A 1 165 ? -3.111 -1.149 -4.172 1.00 97.12 165 THR A O 1
ATOM 1371 N N . SER A 1 166 ? -2.322 -2.112 -6.026 1.00 95.81 166 SER A N 1
ATOM 1372 C CA . SER A 1 166 ? -2.542 -3.473 -5.508 1.00 95.81 166 SER A CA 1
ATOM 1373 C C . SER A 1 166 ? -1.765 -3.727 -4.210 1.00 95.81 166 SER A C 1
ATOM 1375 O O . SER A 1 166 ? -2.323 -4.261 -3.251 1.00 95.81 166 SER A O 1
ATOM 1377 N N . ALA A 1 167 ? -0.497 -3.303 -4.156 1.00 96.56 167 ALA A N 1
ATOM 1378 C CA . ALA A 1 167 ? 0.349 -3.480 -2.981 1.00 96.56 167 ALA A CA 1
ATOM 1379 C C . ALA A 1 167 ? -0.153 -2.645 -1.795 1.00 96.56 167 ALA A C 1
ATOM 1381 O O . ALA A 1 167 ? -0.340 -3.175 -0.700 1.00 96.56 167 ALA A O 1
ATOM 1382 N N . THR A 1 168 ? -0.440 -1.359 -2.001 1.00 96.00 168 THR A N 1
ATOM 1383 C CA . THR A 1 168 ? -0.863 -0.462 -0.910 1.00 96.00 168 THR A CA 1
ATOM 1384 C C . THR A 1 168 ? -2.310 -0.693 -0.456 1.00 96.00 168 THR A C 1
ATOM 1386 O O . THR A 1 168 ? -2.645 -0.431 0.698 1.00 96.00 168 THR A O 1
ATOM 1389 N N . LYS A 1 169 ? -3.181 -1.232 -1.319 1.00 95.81 169 LYS A N 1
ATOM 1390 C CA . LYS A 1 169 ? -4.567 -1.582 -0.966 1.00 95.81 169 LYS A CA 1
ATOM 1391 C C . LYS A 1 169 ? -4.638 -2.792 -0.032 1.00 95.81 169 LYS A C 1
ATOM 1393 O O . LYS A 1 169 ? -5.547 -2.853 0.793 1.00 95.81 169 LYS A O 1
ATOM 1398 N N . SER A 1 170 ? -3.679 -3.717 -0.115 1.00 93.19 170 SER A N 1
ATOM 1399 C CA . SER A 1 170 ? -3.646 -4.925 0.726 1.00 93.19 170 SER A CA 1
ATOM 1400 C C . SER A 1 170 ? -3.641 -4.620 2.233 1.00 93.19 170 SER A C 1
ATOM 1402 O O . SER A 1 170 ? -4.368 -5.258 2.992 1.00 93.19 170 SER A O 1
ATOM 1404 N N . SER A 1 171 ? -2.932 -3.571 2.673 1.00 93.50 171 SER A N 1
ATOM 1405 C CA . SER A 1 171 ? -2.879 -3.174 4.088 1.00 93.50 171 SER A CA 1
ATOM 1406 C C . SER A 1 171 ? -4.190 -2.578 4.609 1.00 93.50 171 SER A C 1
ATOM 1408 O O . SER A 1 171 ? -4.373 -2.445 5.818 1.00 93.50 171 SER A O 1
ATOM 1410 N N . ARG A 1 172 ? -5.126 -2.209 3.722 1.00 94.12 172 ARG A N 1
ATOM 1411 C CA . ARG A 1 172 ? -6.423 -1.639 4.119 1.00 94.12 172 ARG A CA 1
ATOM 1412 C C . ARG A 1 172 ? -7.379 -2.692 4.680 1.00 94.12 172 ARG A C 1
ATOM 1414 O O . ARG A 1 172 ? -8.336 -2.311 5.348 1.00 94.12 172 ARG A O 1
ATOM 1421 N N . GLY A 1 173 ? -7.135 -3.984 4.433 1.00 92.94 173 GLY A N 1
ATOM 1422 C CA . GLY A 1 173 ? -8.003 -5.073 4.893 1.00 92.94 173 GLY A CA 1
ATOM 1423 C C . GLY A 1 173 ? -9.408 -4.993 4.293 1.00 92.94 173 GLY A C 1
ATOM 1424 O O . GLY A 1 173 ? -10.397 -5.098 5.014 1.00 92.94 173 GLY A O 1
ATOM 1425 N N . LEU A 1 174 ? -9.493 -4.715 2.991 1.00 93.69 174 LEU A N 1
ATOM 1426 C CA . LEU A 1 174 ? -10.750 -4.709 2.242 1.00 93.69 174 LEU A CA 1
ATOM 1427 C C . LEU A 1 174 ? -11.055 -6.123 1.745 1.00 93.69 174 LEU A C 1
ATOM 1429 O O . LEU A 1 174 ? -10.149 -6.819 1.291 1.00 93.69 174 LEU A O 1
ATOM 1433 N N . GLY A 1 175 ? -12.324 -6.513 1.769 1.00 94.00 175 GLY A N 1
ATOM 1434 C CA . GLY A 1 175 ? -12.778 -7.807 1.270 1.00 94.00 175 GLY A CA 1
ATOM 1435 C C . GLY A 1 175 ? -14.276 -7.995 1.481 1.00 94.00 175 GLY A C 1
ATOM 1436 O O . GLY A 1 175 ? -14.971 -7.064 1.893 1.00 94.00 175 GLY A O 1
ATOM 1437 N N . LYS A 1 176 ? -14.770 -9.195 1.174 1.00 93.00 176 LYS A N 1
ATOM 1438 C CA . LYS A 1 176 ? -16.174 -9.593 1.343 1.00 93.00 176 LYS A CA 1
ATOM 1439 C C . LYS A 1 176 ? -16.277 -10.717 2.377 1.00 93.00 176 LYS A C 1
ATOM 1441 O O . LYS A 1 176 ? -15.372 -11.540 2.479 1.00 93.00 176 LYS A O 1
ATOM 1446 N N . GLY A 1 177 ? -17.379 -10.751 3.123 1.00 92.00 177 GLY A N 1
ATOM 1447 C CA . GLY A 1 177 ? -17.649 -11.767 4.145 1.00 92.00 177 GLY A CA 1
ATOM 1448 C C . GLY A 1 177 ? -17.310 -11.331 5.574 1.00 92.00 177 GLY A C 1
ATOM 1449 O O . GLY A 1 177 ? -16.855 -10.210 5.818 1.00 92.00 177 GLY A O 1
ATOM 1450 N N . LEU A 1 178 ? -17.545 -12.238 6.525 1.00 89.94 178 LEU A N 1
ATOM 1451 C CA . LEU A 1 178 ? -17.484 -11.975 7.971 1.00 89.94 178 LEU A CA 1
ATOM 1452 C C . LEU A 1 178 ? -16.120 -11.430 8.434 1.00 89.94 178 LEU A C 1
ATOM 1454 O O . LEU A 1 178 ? -16.057 -10.525 9.266 1.00 89.94 178 LEU A O 1
ATOM 1458 N N . ARG A 1 179 ? -15.021 -11.894 7.824 1.00 91.44 179 ARG A N 1
ATOM 1459 C CA . ARG A 1 179 ? -13.647 -11.464 8.153 1.00 91.44 179 ARG A CA 1
ATOM 1460 C C . ARG A 1 179 ? -13.372 -9.975 7.876 1.00 91.44 179 ARG A C 1
ATOM 1462 O O . ARG A 1 179 ? -12.404 -9.429 8.400 1.00 91.44 179 ARG A O 1
ATOM 1469 N N . PHE A 1 180 ? -14.216 -9.298 7.091 1.00 93.00 180 PHE A N 1
ATOM 1470 C CA . PHE A 1 180 ? -14.017 -7.906 6.658 1.00 93.00 180 PHE A CA 1
ATOM 1471 C C . PHE A 1 180 ? -15.049 -6.930 7.242 1.00 93.00 180 PHE A C 1
ATOM 1473 O O . PHE A 1 180 ? -15.231 -5.823 6.736 1.00 93.00 180 PHE A O 1
ATOM 1480 N N . ASN A 1 181 ? -15.701 -7.295 8.351 1.00 88.50 181 ASN A N 1
ATOM 1481 C CA . ASN A 1 181 ? -16.685 -6.436 9.018 1.00 88.50 181 ASN A CA 1
ATOM 1482 C C . ASN A 1 181 ? -16.123 -5.056 9.397 1.00 88.50 181 ASN A C 1
ATOM 1484 O O . ASN A 1 181 ? -16.816 -4.055 9.242 1.00 88.50 181 ASN A O 1
ATOM 1488 N N . LYS A 1 182 ? -14.845 -4.991 9.797 1.00 87.56 182 LYS A N 1
ATOM 1489 C CA . LYS A 1 182 ? -14.161 -3.744 10.185 1.00 87.56 182 LYS A CA 1
ATOM 1490 C C . LYS A 1 182 ? -13.990 -2.744 9.037 1.00 87.56 182 LYS A C 1
ATOM 1492 O O . LYS A 1 182 ? -13.555 -1.629 9.285 1.00 87.56 182 LYS A O 1
ATOM 1497 N N . THR A 1 183 ? -14.245 -3.125 7.786 1.00 91.81 183 THR A N 1
ATOM 1498 C CA . THR A 1 183 ? -14.096 -2.253 6.608 1.00 91.81 183 THR A CA 1
ATOM 1499 C C . THR A 1 183 ? -15.380 -2.110 5.796 1.00 91.81 183 THR A C 1
ATOM 1501 O O . THR A 1 183 ? -15.352 -1.563 4.686 1.00 91.81 183 THR A O 1
ATOM 1504 N N . LYS A 1 184 ? -16.522 -2.540 6.349 1.00 88.44 184 LYS A N 1
ATOM 1505 C CA . LYS A 1 184 ? -17.837 -2.331 5.737 1.00 88.44 184 LYS A CA 1
ATOM 1506 C C . LYS A 1 184 ? -18.081 -0.83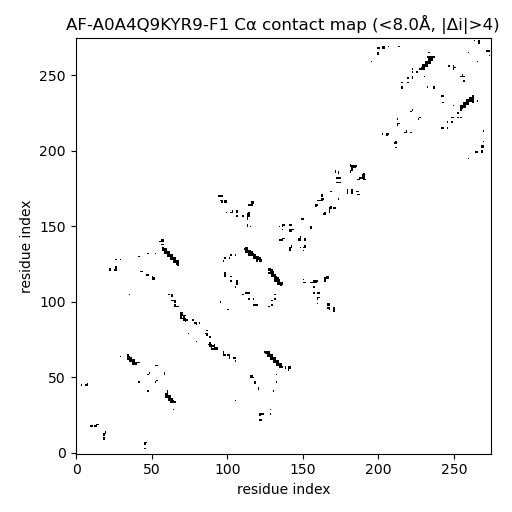3 5.529 1.00 88.44 184 LYS A C 1
ATOM 1508 O O . LYS A 1 184 ? -17.943 -0.025 6.438 1.00 88.44 184 LYS A O 1
ATOM 1513 N N . GLY A 1 185 ? -18.421 -0.449 4.299 1.00 86.12 185 GLY A N 1
ATOM 1514 C CA . GLY A 1 185 ? -18.557 0.961 3.918 1.00 86.12 185 GLY A CA 1
ATOM 1515 C C . GLY A 1 185 ? -17.276 1.629 3.403 1.00 86.12 185 GLY A C 1
ATOM 1516 O O . GLY A 1 185 ? -17.284 2.839 3.215 1.00 86.12 185 GLY A O 1
ATOM 1517 N N . GLY A 1 186 ? -16.204 0.870 3.142 1.00 90.75 186 GLY A N 1
ATOM 1518 C CA . GLY A 1 186 ? -15.078 1.285 2.288 1.00 90.75 186 GLY A CA 1
ATOM 1519 C C . GLY A 1 186 ? -13.746 1.532 3.007 1.00 90.75 186 GLY A C 1
ATOM 1520 O O . GLY A 1 186 ? -12.676 1.406 2.400 1.00 90.75 186 GLY A O 1
ATOM 1521 N N . SER A 1 187 ? -13.767 1.850 4.301 1.00 93.19 187 SER A N 1
ATOM 1522 C CA . SER A 1 187 ? -12.562 1.981 5.131 1.00 93.19 187 SER A CA 1
ATOM 1523 C C . SER A 1 187 ? -12.865 1.676 6.599 1.00 93.19 187 SER A C 1
ATOM 1525 O O . SER A 1 187 ? -14.025 1.676 7.003 1.00 93.19 187 SER A O 1
ATOM 1527 N N . ARG A 1 188 ? -11.821 1.436 7.407 1.00 89.81 188 ARG A N 1
ATOM 1528 C CA . ARG A 1 188 ? -11.981 1.219 8.857 1.00 89.81 188 ARG A CA 1
ATOM 1529 C C . ARG A 1 188 ? -12.587 2.428 9.563 1.00 89.81 188 ARG A C 1
ATOM 1531 O O . ARG A 1 188 ? -13.479 2.272 10.385 1.00 89.81 188 ARG A O 1
ATOM 1538 N N . LYS A 1 189 ? -12.144 3.629 9.181 1.00 88.94 189 LYS A N 1
ATOM 1539 C CA . LYS A 1 189 ? -12.659 4.890 9.722 1.00 88.94 189 LYS A CA 1
ATOM 1540 C C . LYS A 1 189 ? -14.145 5.070 9.389 1.00 88.94 189 LYS A C 1
ATOM 1542 O O . LYS A 1 189 ? -14.948 5.200 10.301 1.00 88.94 189 LYS A O 1
ATOM 1547 N N . ALA A 1 190 ? -14.512 4.928 8.115 1.00 89.75 190 ALA A N 1
ATOM 1548 C CA . ALA A 1 190 ? -15.905 5.050 7.677 1.00 89.75 190 ALA A CA 1
ATOM 1549 C C . ALA A 1 190 ? -16.828 3.993 8.313 1.00 89.75 190 ALA A C 1
ATOM 1551 O O . ALA A 1 190 ? -17.982 4.279 8.620 1.00 89.75 190 ALA A O 1
ATOM 1552 N N . SER A 1 191 ? -16.335 2.765 8.523 1.00 88.38 191 SER A N 1
ATOM 1553 C CA . SER A 1 191 ? -17.092 1.723 9.229 1.00 88.38 191 SER A CA 1
ATOM 1554 C C . SER A 1 191 ? -17.377 2.127 10.675 1.00 88.38 191 SER A C 1
ATOM 1556 O O . SER A 1 191 ? -18.514 2.006 11.126 1.00 88.38 191 SER A O 1
ATOM 1558 N N . ASN A 1 192 ? -16.363 2.625 11.388 1.00 86.19 192 ASN A N 1
ATOM 1559 C CA . ASN A 1 192 ? -16.516 3.074 12.770 1.00 86.19 192 ASN A CA 1
ATOM 1560 C C . ASN A 1 192 ? -17.475 4.267 12.869 1.00 86.19 192 ASN A C 1
ATOM 1562 O O . ASN A 1 192 ? -18.385 4.229 13.686 1.00 86.19 192 ASN A O 1
ATOM 1566 N N . GLU A 1 193 ? -17.354 5.265 11.991 1.00 86.00 193 GLU A N 1
ATOM 1567 C CA . GLU A 1 193 ? -18.263 6.424 11.951 1.00 86.00 193 GLU A CA 1
ATOM 1568 C C . GLU A 1 193 ? -19.723 6.009 11.721 1.00 86.00 193 GLU A C 1
ATOM 1570 O O . GLU A 1 193 ? -20.629 6.501 12.394 1.00 86.00 193 GLU A O 1
ATOM 1575 N N . LYS A 1 194 ? -19.970 5.041 10.829 1.00 86.44 194 LYS A N 1
ATOM 1576 C CA . LYS A 1 194 ? -21.320 4.498 10.602 1.00 86.44 194 LYS A CA 1
ATOM 1577 C C . LYS A 1 194 ? -21.880 3.787 11.832 1.00 86.44 194 LYS A C 1
ATOM 1579 O O . LYS A 1 194 ? -23.071 3.919 12.111 1.00 86.44 194 LYS A O 1
ATOM 1584 N N . ILE A 1 195 ? -21.052 3.020 12.542 1.00 85.00 195 ILE A N 1
ATOM 1585 C CA . ILE A 1 195 ? -21.457 2.330 13.775 1.00 85.00 195 ILE A CA 1
ATOM 1586 C C . ILE A 1 195 ? -21.777 3.363 14.861 1.00 85.00 195 ILE A C 1
ATOM 1588 O O . ILE A 1 195 ? -22.872 3.320 15.421 1.00 85.00 195 ILE A O 1
ATOM 1592 N N . THR A 1 196 ? -2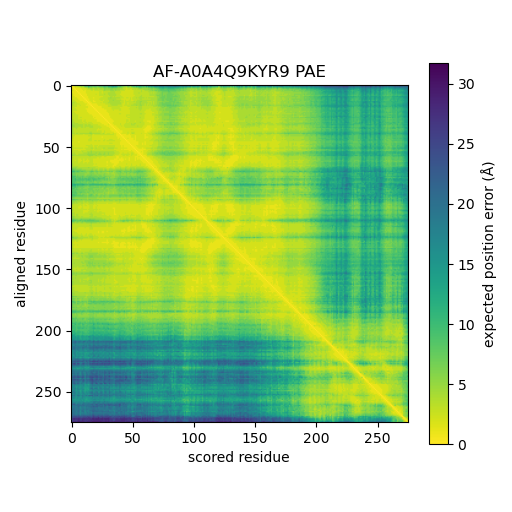0.896 4.341 15.081 1.00 84.50 196 THR A N 1
ATOM 1593 C CA . THR A 1 196 ? -21.113 5.433 16.040 1.00 84.50 196 THR A CA 1
ATOM 1594 C C . THR A 1 196 ? -22.394 6.206 15.728 1.00 84.50 196 THR A C 1
ATOM 1596 O O . THR A 1 196 ? -23.224 6.397 16.614 1.00 84.50 196 THR A O 1
ATOM 1599 N N . GLY A 1 197 ? -22.631 6.566 14.462 1.00 85.69 197 GLY A N 1
ATOM 1600 C CA . GLY A 1 197 ? -23.853 7.265 14.054 1.00 85.69 197 GLY A CA 1
ATOM 1601 C C . GLY A 1 197 ? -25.135 6.459 14.305 1.00 85.69 197 GLY A C 1
ATOM 1602 O O . GLY A 1 197 ? -26.158 7.026 14.693 1.00 85.69 197 GLY A O 1
ATOM 1603 N N . LYS A 1 198 ? -25.100 5.127 14.142 1.00 86.75 198 LYS A N 1
ATOM 1604 C CA . LYS A 1 198 ? -26.232 4.250 14.498 1.00 86.75 198 LYS A CA 1
ATOM 1605 C C . LYS A 1 198 ? -26.475 4.219 16.007 1.00 86.75 198 LYS A C 1
ATOM 1607 O O . LYS A 1 198 ? -27.622 4.345 16.432 1.00 86.75 198 LYS A O 1
ATOM 1612 N N . ILE A 1 199 ? -25.412 4.106 16.803 1.00 86.38 199 ILE A N 1
ATOM 1613 C CA . ILE A 1 199 ? -25.488 4.111 18.272 1.00 86.38 199 ILE A CA 1
ATOM 1614 C C . ILE A 1 199 ? -26.070 5.436 18.771 1.00 86.38 199 ILE A C 1
ATOM 1616 O O . ILE A 1 199 ? -27.009 5.433 19.563 1.00 86.38 199 ILE A O 1
ATOM 1620 N N . GLN A 1 200 ? -25.593 6.570 18.254 1.00 86.25 200 GLN A N 1
ATOM 1621 C CA . GLN A 1 200 ? -26.111 7.890 18.621 1.00 86.25 200 GLN A CA 1
ATOM 1622 C C . GLN A 1 200 ? -27.610 8.032 18.317 1.00 86.25 200 GLN A C 1
ATOM 1624 O O . GLN A 1 200 ? -28.355 8.569 19.137 1.00 86.25 200 GLN A O 1
ATOM 1629 N N . LYS A 1 201 ? -28.083 7.533 17.166 1.00 88.06 201 LYS A N 1
ATOM 1630 C CA . LYS A 1 201 ? -29.520 7.523 16.839 1.00 88.06 201 LYS A CA 1
ATOM 1631 C C . LYS A 1 201 ? -30.319 6.667 17.827 1.00 88.06 201 LYS A C 1
ATOM 1633 O O . LYS A 1 201 ? -31.342 7.129 18.327 1.00 88.06 201 LYS A O 1
ATOM 1638 N N . LEU A 1 202 ? -29.831 5.471 18.159 1.00 87.69 202 LEU A N 1
ATOM 1639 C CA . LEU A 1 202 ? -30.485 4.563 19.107 1.00 87.69 202 LEU A CA 1
ATOM 1640 C C . LEU A 1 202 ? -30.577 5.171 20.514 1.00 87.69 202 LEU A C 1
ATOM 1642 O O . LEU A 1 202 ? -31.640 5.134 21.135 1.00 87.69 202 LEU A O 1
ATOM 1646 N N . LEU A 1 203 ? -29.501 5.805 20.984 1.00 87.00 203 LEU A N 1
ATOM 1647 C CA . LEU A 1 203 ? -29.476 6.509 22.268 1.00 87.00 203 LEU A CA 1
ATOM 1648 C C . LEU A 1 203 ? -30.495 7.656 22.309 1.00 87.00 203 LEU A C 1
ATOM 1650 O O . LEU A 1 203 ? -31.211 7.795 23.300 1.00 87.00 203 LEU A O 1
ATOM 1654 N N . LYS A 1 204 ? -30.629 8.439 21.228 1.00 86.62 204 LYS A N 1
ATOM 1655 C CA . LYS A 1 204 ? -31.628 9.522 21.142 1.00 86.62 204 LYS A CA 1
ATOM 1656 C C . LYS A 1 204 ? -33.065 8.996 21.240 1.00 86.62 204 LYS A C 1
ATOM 1658 O O . LYS A 1 204 ? -33.882 9.621 21.916 1.00 86.62 204 LYS A O 1
ATOM 1663 N N . VAL A 1 205 ? -33.366 7.855 20.613 1.00 88.75 205 VAL A N 1
ATOM 1664 C CA . VAL A 1 205 ? -34.693 7.211 20.676 1.00 88.75 205 VAL A CA 1
ATOM 1665 C C . VAL A 1 205 ? -34.976 6.675 22.080 1.00 88.75 205 VAL A C 1
ATOM 1667 O O . VAL A 1 205 ? -35.996 7.016 22.672 1.00 88.75 205 VAL A O 1
ATOM 1670 N N . LYS A 1 206 ? -34.053 5.900 22.664 1.00 88.44 206 LYS A N 1
ATOM 1671 C CA . LYS A 1 206 ? -34.233 5.325 24.011 1.00 88.44 206 LYS A CA 1
ATOM 1672 C C . LYS A 1 206 ? -34.272 6.381 25.115 1.00 88.44 206 LYS A C 1
ATOM 1674 O O . LYS A 1 206 ? -34.9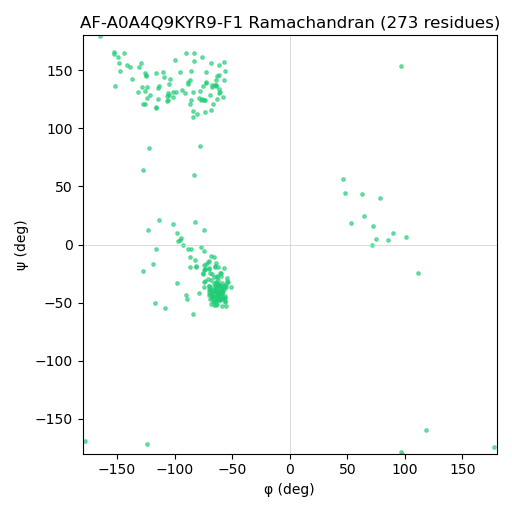36 6.173 26.126 1.00 88.44 206 LYS A O 1
ATOM 1679 N N . ARG A 1 207 ? -33.618 7.528 24.906 1.00 86.50 207 ARG A N 1
ATOM 1680 C CA . ARG A 1 207 ? -33.756 8.705 25.771 1.00 86.50 207 ARG A CA 1
ATOM 1681 C C . ARG A 1 207 ? -35.179 9.258 25.745 1.00 86.50 207 ARG A C 1
ATOM 1683 O O . ARG A 1 207 ? -35.722 9.514 26.810 1.00 86.50 207 ARG A O 1
ATOM 1690 N N . ARG A 1 208 ? -35.776 9.437 24.558 1.00 85.50 208 ARG A N 1
ATOM 1691 C CA . ARG A 1 208 ? -37.172 9.904 24.426 1.00 85.50 208 ARG A CA 1
ATOM 1692 C C . ARG A 1 208 ? -38.161 8.937 25.080 1.00 85.50 208 ARG A C 1
ATOM 1694 O O . ARG A 1 208 ? -39.128 9.387 25.666 1.00 85.50 208 ARG A O 1
ATOM 1701 N N . ALA A 1 209 ? -37.868 7.639 25.041 1.00 86.94 209 ALA A N 1
ATOM 1702 C CA . ALA A 1 209 ? -38.662 6.609 25.708 1.00 86.94 209 ALA A CA 1
ATOM 1703 C C . ALA A 1 209 ? -38.437 6.508 27.236 1.00 86.94 209 ALA A C 1
ATOM 1705 O O . ALA A 1 209 ? -39.022 5.640 27.868 1.00 86.94 209 ALA A O 1
ATOM 1706 N N . GLY A 1 210 ? -37.541 7.302 27.840 1.00 82.94 210 GLY A N 1
ATOM 1707 C CA . GLY A 1 210 ? -37.276 7.269 29.290 1.00 82.94 210 GLY A CA 1
ATOM 1708 C C . GLY A 1 210 ? -36.524 6.030 29.816 1.00 82.94 210 GLY A C 1
ATOM 1709 O O . GLY A 1 210 ? -36.217 5.950 31.003 1.00 82.94 210 GLY A O 1
ATOM 1710 N N . VAL A 1 211 ? -36.162 5.077 28.949 1.00 86.25 211 VAL A N 1
ATOM 1711 C CA . VAL A 1 211 ? -35.519 3.801 29.339 1.00 86.25 211 VAL A CA 1
ATOM 1712 C C . VAL A 1 211 ? -34.005 3.950 29.573 1.00 86.25 211 VAL A C 1
ATOM 1714 O O . VAL A 1 211 ? -33.377 3.119 30.229 1.00 86.25 211 VAL A O 1
ATOM 1717 N N . LEU A 1 212 ? -33.388 5.016 29.052 1.00 85.81 212 LEU A N 1
ATOM 1718 C CA . LEU A 1 212 ? -31.935 5.207 29.089 1.00 85.81 212 LEU A CA 1
ATOM 1719 C C . LEU A 1 212 ? -31.404 5.459 30.516 1.00 85.81 212 LEU A C 1
ATOM 1721 O O . LEU A 1 212 ? -31.650 6.511 31.108 1.00 85.81 212 LEU A O 1
ATOM 1725 N N . LYS A 1 213 ? -30.583 4.538 31.035 1.00 86.56 213 LYS A N 1
ATOM 1726 C CA . LYS A 1 213 ? -29.785 4.740 32.258 1.00 86.56 213 LYS A CA 1
ATOM 1727 C C . LYS A 1 213 ? -28.433 5.373 31.909 1.00 86.56 213 LYS A C 1
ATOM 1729 O O . LYS A 1 213 ? -27.854 5.068 30.870 1.00 86.56 213 LYS A O 1
ATOM 1734 N N . ARG A 1 214 ? -27.965 6.319 32.733 1.00 85.81 214 ARG A N 1
ATOM 1735 C CA . ARG A 1 214 ? -26.802 7.177 32.433 1.00 85.81 214 ARG A CA 1
ATOM 1736 C C . ARG A 1 214 ? -25.827 7.211 33.611 1.00 85.81 214 ARG A C 1
ATOM 1738 O O . ARG A 1 214 ? -26.222 7.563 34.716 1.00 85.81 214 ARG A O 1
ATOM 1745 N N . GLY A 1 215 ? -24.540 6.993 33.341 1.00 83.94 215 GLY A N 1
ATOM 1746 C CA . GLY A 1 215 ? -23.452 7.062 34.329 1.00 83.94 215 GLY A CA 1
ATOM 1747 C C . GLY A 1 215 ? -23.063 5.708 34.914 1.00 83.94 215 GLY A C 1
ATOM 1748 O O . GLY A 1 215 ? -23.894 4.808 34.972 1.00 83.94 215 GLY A O 1
ATOM 1749 N N . ALA A 1 216 ? -21.810 5.593 35.364 1.00 84.06 216 ALA A N 1
ATOM 1750 C CA . ALA A 1 216 ? -21.227 4.332 35.825 1.00 84.06 216 ALA A CA 1
ATOM 1751 C C . ALA A 1 216 ? -22.057 3.678 36.942 1.00 84.06 216 ALA A C 1
ATOM 1753 O O . ALA A 1 216 ? -22.519 2.558 36.759 1.00 84.06 216 ALA A O 1
ATOM 1754 N N . SER A 1 217 ? -22.366 4.411 38.019 1.00 86.94 217 SER A N 1
ATOM 1755 C CA . SER A 1 217 ? -23.121 3.893 39.175 1.00 86.94 217 SER A CA 1
ATOM 1756 C C . SER A 1 217 ? -24.552 3.454 38.841 1.00 86.94 217 SER A C 1
ATOM 1758 O O . SER A 1 217 ? -25.085 2.515 39.427 1.00 86.94 217 SER A O 1
ATOM 1760 N N . ALA A 1 218 ? -25.209 4.141 37.902 1.00 87.25 218 ALA A N 1
ATOM 1761 C CA . ALA A 1 218 ? -26.556 3.773 37.470 1.00 87.25 218 ALA A CA 1
ATOM 1762 C C . ALA A 1 218 ? -26.534 2.521 36.582 1.00 87.25 218 ALA A C 1
ATOM 1764 O O . ALA A 1 218 ? -27.437 1.689 36.670 1.00 87.25 218 ALA A O 1
ATOM 1765 N N . CYS A 1 219 ? -25.504 2.388 35.742 1.00 87.81 219 CYS A N 1
ATOM 1766 C CA . CYS A 1 219 ? -25.294 1.208 34.914 1.00 87.81 219 CYS A CA 1
ATOM 1767 C C . CYS A 1 219 ? -24.948 -0.020 35.765 1.00 87.81 219 CYS A C 1
ATOM 1769 O O . CYS A 1 219 ? -25.574 -1.056 35.567 1.00 87.81 219 CYS A O 1
ATOM 1771 N N . THR A 1 220 ? -24.053 0.090 36.756 1.00 88.88 220 THR A N 1
ATOM 1772 C CA . THR A 1 220 ? -23.740 -1.027 37.668 1.00 88.88 220 THR A CA 1
ATOM 1773 C C . THR A 1 220 ? -24.965 -1.508 38.429 1.00 88.88 220 THR A C 1
ATOM 1775 O O . THR A 1 220 ? -25.242 -2.704 38.420 1.00 88.88 220 THR A O 1
ATOM 1778 N N . LYS A 1 221 ? -25.763 -0.600 39.010 1.00 89.94 221 LYS A N 1
ATOM 1779 C CA . LYS A 1 221 ? -27.020 -0.980 39.683 1.00 89.94 221 LYS A CA 1
ATOM 1780 C C . LYS A 1 221 ? -27.999 -1.687 38.739 1.00 89.94 221 LYS A C 1
ATOM 1782 O O . LYS A 1 221 ? -28.665 -2.631 39.148 1.00 89.94 221 LYS A O 1
ATOM 1787 N N . ALA A 1 222 ? -28.091 -1.252 37.481 1.00 88.50 222 ALA A N 1
ATOM 1788 C CA . ALA A 1 222 ? -28.975 -1.880 36.500 1.00 88.50 222 ALA A CA 1
ATOM 1789 C C . ALA A 1 222 ? -28.510 -3.292 36.097 1.00 88.50 222 ALA A C 1
ATOM 1791 O O . ALA A 1 222 ? -29.355 -4.173 35.950 1.00 88.50 222 ALA A O 1
ATOM 1792 N N . ILE A 1 223 ? -27.197 -3.499 35.948 1.00 88.50 223 ILE A N 1
ATOM 1793 C CA . ILE A 1 223 ? -26.601 -4.801 35.612 1.00 88.50 223 ILE A CA 1
ATOM 1794 C C . ILE A 1 223 ? -26.739 -5.775 36.788 1.00 88.50 223 ILE A C 1
ATOM 1796 O O . ILE A 1 223 ? -27.196 -6.900 36.603 1.00 88.50 223 ILE A O 1
ATOM 1800 N N . LEU A 1 224 ? -26.409 -5.332 38.007 1.00 87.31 224 LEU A N 1
ATOM 1801 C CA . LEU A 1 224 ? -26.553 -6.145 39.220 1.00 87.31 224 LEU A CA 1
ATOM 1802 C C . LEU A 1 224 ? -28.018 -6.504 39.496 1.00 87.31 224 LEU A C 1
ATOM 1804 O O . LEU A 1 224 ? -28.303 -7.628 39.892 1.00 87.31 224 LEU A O 1
ATOM 1808 N N . GLY A 1 225 ? -28.947 -5.589 39.204 1.00 86.25 225 GLY A N 1
ATOM 1809 C CA . GLY A 1 225 ? -30.391 -5.824 39.273 1.00 86.25 225 GLY A CA 1
ATOM 1810 C C . GLY A 1 225 ? -30.968 -6.687 38.142 1.00 86.25 225 GLY A C 1
ATOM 1811 O O . GLY A 1 225 ? -32.183 -6.686 37.961 1.00 86.25 225 GLY A O 1
ATOM 1812 N N . GLY A 1 226 ? -30.133 -7.363 37.343 1.00 84.56 226 GLY A N 1
ATOM 1813 C CA . GLY A 1 226 ? -30.562 -8.366 36.360 1.00 84.56 226 GLY A CA 1
ATOM 1814 C C . GLY A 1 226 ? -31.273 -7.820 35.119 1.00 84.56 226 GLY A C 1
ATOM 1815 O O . GLY A 1 226 ? -31.929 -8.577 34.407 1.00 84.56 226 GLY A O 1
ATOM 1816 N N . LYS A 1 227 ? -31.179 -6.515 34.829 1.00 82.31 227 LYS A N 1
ATOM 1817 C CA . LYS A 1 227 ? -31.843 -5.941 33.648 1.00 82.31 227 LYS A CA 1
ATOM 1818 C C . LYS A 1 227 ? -31.094 -6.318 32.372 1.00 82.31 227 LYS A C 1
ATOM 1820 O O . LYS A 1 227 ? -29.920 -5.988 32.217 1.00 82.31 227 LYS A O 1
ATOM 1825 N N . SER A 1 228 ? -31.800 -6.931 31.424 1.00 80.88 228 SER A N 1
ATOM 1826 C CA . SER A 1 228 ? -31.271 -7.200 30.087 1.00 80.88 228 SER A CA 1
ATOM 1827 C C . SER A 1 228 ? -31.175 -5.906 29.271 1.00 80.88 228 SER A C 1
ATOM 1829 O O . SER A 1 228 ? -32.041 -5.027 29.326 1.00 80.88 228 SER A O 1
ATOM 1831 N N . GLY A 1 229 ? -30.085 -5.743 28.524 1.00 84.25 229 GLY A N 1
ATOM 1832 C CA . GLY A 1 229 ? -29.845 -4.509 27.789 1.00 84.25 229 GLY A CA 1
ATOM 1833 C C . GLY A 1 229 ? -28.575 -4.526 26.956 1.00 84.25 229 GLY A C 1
ATOM 1834 O O . GLY A 1 229 ? -27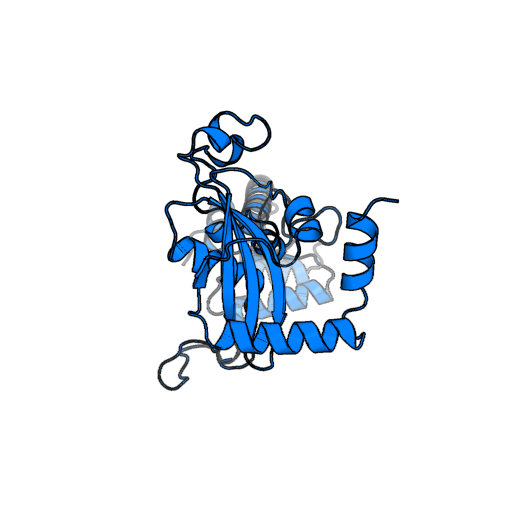.953 -5.560 26.745 1.00 84.25 229 GLY A O 1
ATOM 1835 N N . PHE A 1 230 ? -28.213 -3.345 26.466 1.00 88.12 230 PHE A N 1
ATOM 1836 C CA . PHE A 1 230 ? -27.006 -3.120 25.683 1.00 88.12 230 PHE A CA 1
ATOM 1837 C C . PHE A 1 230 ? -26.224 -1.969 26.305 1.00 88.12 230 PHE A C 1
ATOM 1839 O O . PHE A 1 230 ? -26.752 -0.857 26.423 1.00 88.12 230 PHE A O 1
ATOM 1846 N N . MET A 1 231 ? -24.982 -2.226 26.710 1.00 87.31 231 MET A N 1
ATOM 1847 C CA . MET A 1 231 ? -24.149 -1.218 27.358 1.00 87.31 231 MET A CA 1
ATOM 1848 C C . MET A 1 231 ? -23.264 -0.494 26.342 1.00 87.31 231 MET A C 1
ATOM 1850 O O . MET A 1 231 ? -22.597 -1.107 25.511 1.00 87.31 231 MET A O 1
ATOM 1854 N N . VAL A 1 232 ? -23.231 0.835 26.425 1.00 88.56 232 VAL A N 1
ATOM 1855 C CA . VAL A 1 232 ? -22.380 1.674 25.577 1.00 88.56 232 VAL A CA 1
ATOM 1856 C C . VAL A 1 232 ? -21.367 2.396 26.455 1.00 88.56 232 VAL A C 1
ATOM 1858 O O . VAL A 1 232 ? -21.749 3.195 27.309 1.00 88.56 232 VAL A O 1
ATOM 1861 N N . LEU A 1 233 ? -20.084 2.115 26.242 1.00 87.38 233 LEU A N 1
ATOM 1862 C CA . LEU A 1 233 ? -18.969 2.671 27.004 1.00 87.38 233 LEU A CA 1
ATOM 1863 C C . LEU A 1 233 ? -18.165 3.664 26.162 1.00 87.38 233 LEU A C 1
ATOM 1865 O O . LEU A 1 233 ? -17.967 3.452 24.968 1.00 87.38 233 LEU A O 1
ATOM 1869 N N . GLY A 1 234 ? -17.667 4.733 26.782 1.00 84.38 234 GLY A N 1
ATOM 1870 C CA . GLY A 1 234 ? -16.693 5.636 26.161 1.00 84.38 234 GLY A CA 1
ATOM 1871 C C . GLY A 1 234 ? -15.275 5.087 26.318 1.00 84.38 234 GLY A C 1
ATOM 1872 O O . GLY A 1 234 ? -14.890 4.695 27.417 1.00 84.38 234 GLY A O 1
ATOM 1873 N N . GLY A 1 235 ? -14.503 5.038 25.234 1.00 81.00 235 GLY A N 1
ATOM 1874 C CA . GLY A 1 235 ? -13.122 4.538 25.227 1.00 81.00 235 GLY A CA 1
ATOM 1875 C C . GLY A 1 235 ? -12.049 5.582 25.571 1.00 81.00 235 GLY A C 1
ATOM 1876 O O . GLY A 1 235 ? -10.896 5.215 25.774 1.00 81.00 235 GLY A O 1
ATOM 1877 N N . ASP A 1 236 ? -12.405 6.866 25.638 1.00 83.38 236 ASP A N 1
ATOM 1878 C CA . ASP A 1 236 ? -11.533 8.017 25.942 1.00 83.38 236 ASP A CA 1
ATOM 1879 C C . ASP A 1 236 ? -11.666 8.506 27.397 1.00 83.38 236 ASP A C 1
ATOM 1881 O O . ASP A 1 236 ? -11.286 9.631 27.732 1.00 83.38 236 ASP A O 1
ATOM 1885 N N . VAL A 1 237 ? -12.227 7.678 28.279 1.00 79.12 237 VAL A N 1
ATOM 1886 C CA . VAL A 1 237 ? -12.426 8.048 29.679 1.00 79.12 237 VAL A CA 1
ATOM 1887 C C . VAL A 1 237 ? -11.106 7.961 30.439 1.00 79.12 237 VAL A C 1
ATOM 1889 O O . VAL A 1 237 ? -10.421 6.939 30.440 1.00 79.12 237 VAL A O 1
ATOM 1892 N N . SER A 1 238 ? -10.756 9.073 31.083 1.00 76.50 238 SER A N 1
ATOM 1893 C CA . SER A 1 238 ? -9.612 9.205 31.976 1.00 76.50 238 SER A CA 1
ATOM 1894 C C . SER A 1 238 ? -10.120 9.710 33.329 1.00 76.50 238 SER A C 1
ATOM 1896 O O . SER A 1 238 ? -10.797 10.741 33.335 1.00 76.50 238 SER A O 1
ATOM 1898 N N . PRO A 1 239 ? -9.820 9.025 34.447 1.00 83.88 239 PRO A N 1
ATOM 1899 C CA . PRO A 1 239 ? -9.080 7.760 34.546 1.00 83.88 239 PRO A CA 1
ATOM 1900 C C . PRO A 1 239 ? -9.896 6.548 34.050 1.00 83.88 239 PRO A C 1
ATOM 1902 O O . PRO A 1 239 ? -11.119 6.517 34.171 1.00 83.88 239 PRO A O 1
ATOM 1905 N N . LEU A 1 240 ? -9.215 5.537 33.490 1.00 76.00 240 LEU A N 1
ATOM 1906 C CA . LEU A 1 240 ? -9.864 4.318 32.970 1.00 76.00 240 LEU A CA 1
ATOM 1907 C C . LEU A 1 240 ? -10.480 3.469 34.092 1.00 76.00 240 LEU A C 1
ATOM 1909 O O . LEU A 1 240 ? -11.456 2.758 33.855 1.00 76.00 240 LEU A O 1
ATOM 1913 N N . ASP A 1 241 ? -9.953 3.589 35.309 1.00 80.38 241 ASP A N 1
ATOM 1914 C CA . ASP A 1 241 ? -10.402 2.845 36.491 1.00 80.38 241 ASP A CA 1
ATOM 1915 C C . ASP A 1 241 ? -11.877 3.112 36.824 1.00 80.38 241 ASP A C 1
ATOM 1917 O O . ASP A 1 241 ? -12.574 2.257 37.366 1.00 80.38 241 ASP A O 1
ATOM 1921 N N . LEU A 1 242 ? -12.403 4.264 36.392 1.00 82.00 242 LEU A N 1
ATOM 1922 C CA . LEU A 1 242 ? -13.816 4.604 36.532 1.00 82.00 242 LEU A CA 1
ATOM 1923 C C . LEU A 1 242 ? -14.741 3.655 35.747 1.00 82.00 242 LEU A C 1
ATOM 1925 O O . LEU A 1 242 ? -15.906 3.497 36.103 1.00 82.00 242 LEU A O 1
ATOM 1929 N N . ILE A 1 243 ? -14.255 3.057 34.656 1.00 84.62 243 ILE A N 1
ATOM 1930 C CA . ILE A 1 243 ? -15.051 2.224 33.739 1.00 84.62 243 ILE A CA 1
ATOM 1931 C C . ILE A 1 243 ? -14.539 0.784 33.669 1.00 84.62 243 ILE A C 1
ATOM 1933 O O . ILE A 1 243 ? -15.285 -0.089 33.237 1.00 84.62 243 ILE A O 1
ATOM 1937 N N . SER A 1 244 ? -13.314 0.502 34.113 1.00 84.56 244 SER A N 1
ATOM 1938 C CA . SER A 1 244 ? -12.663 -0.812 33.989 1.00 84.56 244 SER A CA 1
ATOM 1939 C C . SER A 1 244 ? -13.473 -1.982 34.565 1.00 84.56 244 SER A C 1
ATOM 1941 O O . SER A 1 244 ? -13.415 -3.077 34.014 1.00 84.56 244 SER A O 1
ATOM 1943 N N . HIS A 1 245 ? -14.269 -1.749 35.610 1.00 88.62 245 HIS A N 1
ATOM 1944 C CA . HIS A 1 245 ? -15.128 -2.764 36.229 1.00 88.62 245 HIS A CA 1
ATOM 1945 C C . HIS A 1 245 ? -16.391 -3.096 35.409 1.00 88.62 245 HIS A C 1
ATOM 1947 O O . HIS A 1 245 ? -16.946 -4.183 35.539 1.00 88.62 245 HIS A O 1
ATOM 1953 N N . LEU A 1 246 ? -16.864 -2.183 34.552 1.00 88.88 246 LEU A N 1
ATOM 1954 C CA . LEU A 1 246 ? -18.127 -2.349 33.822 1.00 88.88 246 LEU A CA 1
ATOM 1955 C C . LEU A 1 246 ? -18.086 -3.474 32.771 1.00 88.88 246 LEU A C 1
ATOM 1957 O O . LEU A 1 246 ? -19.036 -4.255 32.732 1.00 88.88 246 LEU A O 1
ATOM 1961 N N . PRO A 1 247 ? -17.045 -3.599 31.921 1.00 89.50 247 PRO A N 1
ATOM 1962 C CA . PRO A 1 247 ? -16.933 -4.719 30.988 1.00 89.50 247 PRO A CA 1
ATOM 1963 C C . PRO A 1 247 ? -16.972 -6.081 31.682 1.00 89.50 247 PRO A C 1
ATOM 1965 O O . PRO A 1 247 ? -17.706 -6.951 31.231 1.00 89.50 247 PRO A O 1
ATOM 1968 N N . VAL A 1 248 ? -16.250 -6.230 32.799 1.00 89.38 248 VAL A N 1
ATOM 1969 C CA . VAL A 1 248 ? -16.178 -7.489 33.560 1.00 89.38 248 VAL A CA 1
ATOM 1970 C C . VAL A 1 248 ? -17.567 -7.886 34.064 1.00 89.38 248 VAL A C 1
ATOM 1972 O O . VAL A 1 248 ? -18.028 -8.992 33.803 1.00 89.38 248 VAL A O 1
ATOM 1975 N N . LEU A 1 249 ? -18.294 -6.939 34.665 1.00 89.12 249 LEU A N 1
ATOM 1976 C CA . LEU A 1 249 ? -19.671 -7.160 35.120 1.00 89.12 249 LEU A CA 1
ATOM 1977 C C . LEU A 1 249 ? -20.629 -7.528 33.981 1.00 89.12 249 LEU A C 1
ATOM 1979 O O . LEU A 1 249 ? -21.559 -8.313 34.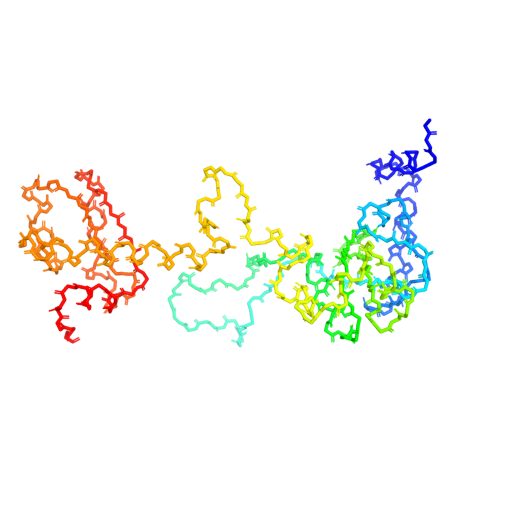166 1.00 89.12 249 LEU A O 1
ATOM 1983 N N . CYS A 1 250 ? -20.432 -6.948 32.798 1.00 89.69 250 CYS A N 1
ATOM 1984 C CA . CYS A 1 250 ? -21.230 -7.297 31.633 1.00 89.69 250 CYS A CA 1
ATOM 1985 C C . CYS A 1 250 ? -20.925 -8.699 31.106 1.00 89.69 250 CYS A C 1
ATOM 1987 O O . CYS A 1 250 ? -21.857 -9.376 30.681 1.00 89.69 250 CYS A O 1
ATOM 1989 N N . GLU A 1 251 ? -19.674 -9.150 31.156 1.00 88.94 251 GLU A N 1
ATOM 1990 C CA . GLU A 1 251 ? -19.298 -10.511 30.755 1.00 88.94 251 GLU A CA 1
ATOM 1991 C C . GLU A 1 251 ? -19.877 -11.556 31.717 1.00 88.94 251 GLU A C 1
ATOM 1993 O O . GLU A 1 251 ? -20.503 -12.508 31.255 1.00 88.94 251 GLU A O 1
ATOM 1998 N N . GLU A 1 252 ? -19.792 -11.329 33.031 1.00 89.50 252 GLU A N 1
ATOM 1999 C CA . GLU A 1 252 ? -20.371 -12.220 34.053 1.00 89.50 252 GLU A CA 1
ATOM 2000 C C . GLU A 1 252 ? -21.893 -12.373 33.927 1.00 89.50 252 GLU A C 1
ATOM 2002 O O . GLU A 1 252 ? -22.444 -13.450 34.154 1.00 89.50 252 GLU A O 1
ATOM 2007 N N . LYS A 1 253 ? -22.593 -11.293 33.565 1.00 88.50 253 LYS A N 1
ATOM 2008 C CA . LYS A 1 253 ? -24.059 -11.273 33.423 1.00 88.50 253 LYS A CA 1
ATOM 2009 C C . LYS A 1 253 ? -24.544 -11.508 31.988 1.00 88.50 253 LYS A C 1
ATOM 2011 O O . LYS A 1 253 ? -25.744 -11.410 31.739 1.00 88.50 253 LYS A O 1
ATOM 2016 N N . GLY A 1 254 ? -23.647 -11.778 31.037 1.00 87.12 254 GLY A N 1
ATOM 2017 C CA . GLY A 1 254 ? -23.998 -12.011 29.630 1.00 87.12 254 GLY A CA 1
ATOM 2018 C C . GLY A 1 254 ? -24.603 -10.796 28.908 1.00 87.12 254 GLY A C 1
ATOM 2019 O O . GLY A 1 254 ? -25.339 -10.953 27.932 1.00 87.12 254 GLY A O 1
ATOM 2020 N N . VAL A 1 255 ? -24.324 -9.574 29.371 1.00 88.88 255 VAL A N 1
ATOM 2021 C CA . VAL A 1 255 ? -24.836 -8.330 28.781 1.00 88.88 255 VAL A CA 1
ATOM 2022 C C . VAL A 1 255 ? -23.903 -7.864 27.655 1.00 88.88 255 VAL A C 1
ATOM 2024 O O . VAL A 1 255 ? -22.734 -7.566 27.904 1.00 88.88 255 VAL A O 1
ATOM 2027 N N . PRO A 1 256 ? -24.387 -7.722 26.408 1.00 90.44 256 PRO A N 1
ATOM 2028 C CA . PRO A 1 256 ? -23.560 -7.234 25.314 1.00 90.44 256 PRO A CA 1
ATOM 2029 C C . PRO A 1 256 ? -23.180 -5.762 25.518 1.00 90.44 256 PRO A C 1
ATOM 2031 O O . PRO A 1 256 ? -24.026 -4.914 25.820 1.00 90.44 256 PRO A O 1
ATOM 2034 N N . TYR A 1 257 ? -21.907 -5.442 25.281 1.00 89.44 257 TYR A N 1
ATOM 2035 C CA . TYR A 1 257 ? -21.385 -4.084 25.389 1.00 89.44 257 TYR A CA 1
ATOM 2036 C C . TYR A 1 257 ? -20.603 -3.652 24.143 1.00 89.44 257 TYR A C 1
ATOM 2038 O O . TYR A 1 257 ? -20.089 -4.469 23.378 1.00 89.44 257 TYR A O 1
ATOM 2046 N N . ILE A 1 258 ? -20.511 -2.338 23.927 1.00 87.94 258 ILE A N 1
ATOM 2047 C CA . ILE A 1 258 ? -19.683 -1.745 22.874 1.00 87.94 258 ILE A CA 1
ATOM 2048 C C . ILE A 1 258 ? -18.928 -0.522 23.384 1.00 87.94 258 ILE A C 1
ATOM 2050 O O . ILE A 1 258 ? -19.472 0.299 24.123 1.00 87.94 258 ILE A O 1
ATOM 2054 N N . PHE A 1 259 ? -17.688 -0.370 22.925 1.00 85.75 259 PHE A N 1
ATOM 2055 C CA . PHE A 1 259 ? -16.910 0.846 23.121 1.00 85.75 259 PHE A CA 1
ATOM 2056 C C . PHE A 1 259 ? -17.112 1.816 21.954 1.00 85.75 259 PHE A C 1
ATOM 2058 O O . PHE A 1 259 ? -16.975 1.449 20.784 1.00 85.75 259 PHE A O 1
ATOM 2065 N N . VAL A 1 260 ? -17.406 3.069 22.280 1.00 82.94 260 VAL A N 1
ATOM 2066 C CA . VAL A 1 260 ? -17.438 4.208 21.362 1.00 82.94 260 VAL A CA 1
ATOM 2067 C C . VAL A 1 260 ? -16.179 5.037 21.581 1.00 82.94 260 VAL A C 1
ATOM 2069 O O . VAL A 1 260 ? -15.708 5.181 22.704 1.00 82.94 260 VAL A O 1
ATOM 2072 N N . ASN A 1 261 ? -15.616 5.577 20.499 1.00 76.88 261 ASN A N 1
ATOM 2073 C CA . ASN A 1 261 ? -14.327 6.271 20.547 1.00 76.88 261 ASN A CA 1
ATOM 2074 C C . ASN A 1 261 ? -14.328 7.519 21.436 1.00 76.88 261 ASN A C 1
ATOM 2076 O O . ASN A 1 261 ? -13.275 7.837 21.974 1.00 76.88 261 ASN A O 1
ATOM 2080 N N . SER A 1 262 ? -15.463 8.217 21.566 1.00 80.44 262 SER A N 1
ATOM 2081 C CA . SER A 1 262 ? -15.557 9.414 22.397 1.00 80.44 262 SER A CA 1
ATOM 2082 C C . SER A 1 262 ? -16.720 9.375 23.382 1.00 80.44 262 SER A C 1
ATOM 2084 O O . SER A 1 262 ? -17.850 9.034 23.024 1.00 80.44 262 SER A O 1
ATOM 2086 N N . LYS A 1 263 ? -16.450 9.777 24.625 1.00 79.88 263 LYS A N 1
ATOM 2087 C CA . LYS A 1 263 ? -17.439 10.030 25.673 1.00 79.88 263 LYS A CA 1
ATOM 2088 C C . LYS A 1 263 ? -18.277 11.261 25.349 1.00 79.88 263 LYS A C 1
ATOM 2090 O O . LYS A 1 263 ? -19.452 11.282 25.700 1.00 79.88 263 LYS A O 1
ATOM 2095 N N . ASN A 1 264 ? -17.710 12.244 24.646 1.00 79.44 264 ASN A N 1
ATOM 2096 C CA . ASN A 1 264 ? -18.413 13.472 24.272 1.00 79.44 264 ASN A CA 1
ATOM 2097 C C . ASN A 1 264 ? -19.589 13.138 23.347 1.00 79.44 264 ASN A C 1
ATOM 2099 O O . ASN A 1 264 ? -20.722 13.507 23.638 1.00 79.44 264 ASN A O 1
ATOM 2103 N N . ASP A 1 265 ? -19.354 12.279 22.351 1.00 76.50 265 ASP A N 1
ATOM 2104 C CA . ASP A 1 265 ? -20.390 11.753 21.454 1.00 76.50 265 ASP A CA 1
ATOM 2105 C C . ASP A 1 265 ? -21.556 11.071 22.205 1.00 76.50 265 ASP A C 1
ATOM 2107 O O . ASP A 1 265 ? -22.710 11.116 21.763 1.00 76.50 265 ASP A O 1
ATOM 2111 N N . LEU A 1 266 ? -21.269 10.418 23.339 1.00 79.81 266 LEU A N 1
ATOM 2112 C CA . LEU A 1 266 ? -22.271 9.773 24.198 1.00 79.81 266 LEU A CA 1
ATOM 2113 C C . LEU A 1 266 ? -23.011 10.784 25.075 1.00 79.81 266 LEU A C 1
ATOM 2115 O O . LEU A 1 266 ? -24.233 10.690 25.237 1.00 79.81 266 LEU A O 1
ATOM 2119 N N . CYS A 1 267 ? -22.290 11.748 25.640 1.00 79.88 267 CYS A N 1
ATOM 2120 C CA . CYS A 1 267 ? -22.852 12.837 26.431 1.00 79.88 267 CYS A CA 1
ATOM 2121 C C . CYS A 1 267 ? -23.808 13.696 25.599 1.00 79.88 267 CYS A C 1
ATOM 2123 O O . CYS A 1 267 ? -24.938 13.932 26.033 1.00 79.88 267 CYS A O 1
ATOM 2125 N N . ASP A 1 268 ? -23.436 14.033 24.366 1.00 80.44 268 ASP A N 1
ATOM 2126 C CA . ASP A 1 268 ? -24.270 14.803 23.440 1.00 80.44 268 ASP A CA 1
ATOM 2127 C C . ASP A 1 268 ? -25.544 14.041 23.055 1.00 80.44 268 ASP A C 1
ATOM 2129 O O . ASP A 1 268 ? -26.661 14.575 23.094 1.00 80.44 268 ASP A O 1
ATOM 2133 N N . ALA A 1 269 ? -25.424 12.742 22.756 1.00 79.44 269 ALA A N 1
ATOM 2134 C CA . ALA A 1 269 ? -26.582 11.894 22.475 1.00 79.44 269 ALA A CA 1
ATOM 2135 C C . ALA A 1 269 ? -27.511 11.755 23.698 1.00 79.44 269 ALA A C 1
ATOM 2137 O O . ALA A 1 269 ? -28.740 11.721 23.556 1.00 79.44 269 ALA A O 1
ATOM 2138 N N . SER A 1 270 ? -26.947 11.734 24.906 1.00 76.81 270 SER A N 1
ATOM 2139 C CA . SER A 1 270 ? -27.678 11.581 26.169 1.00 76.81 270 SER A CA 1
ATOM 2140 C C . SER A 1 270 ? -28.087 12.903 26.843 1.00 76.81 270 SER A C 1
ATOM 2142 O O . SER A 1 270 ? -28.778 12.850 27.868 1.00 76.81 270 SER A O 1
ATOM 2144 N N . LYS A 1 271 ? -27.740 14.064 26.251 1.00 76.94 271 LYS A N 1
ATOM 2145 C CA . LYS A 1 271 ? -27.931 15.423 26.809 1.00 76.94 271 LYS A CA 1
ATOM 2146 C C . LYS A 1 271 ? -27.450 15.523 28.264 1.00 76.94 271 LYS A C 1
ATOM 2148 O O . LYS A 1 271 ? -28.145 16.045 29.133 1.00 76.94 271 LYS A O 1
ATOM 2153 N N . ARG A 1 272 ? -26.281 14.956 28.552 1.00 68.06 272 ARG A N 1
ATOM 2154 C CA . ARG A 1 272 ? -25.644 15.043 29.868 1.00 68.06 272 ARG A CA 1
ATOM 2155 C C . ARG A 1 272 ? -24.475 16.019 29.774 1.00 68.06 272 ARG A C 1
ATOM 2157 O O . ARG A 1 272 ? -23.590 15.798 28.954 1.00 68.06 272 ARG A O 1
ATOM 2164 N N . LYS A 1 273 ? -24.456 17.059 30.617 1.00 58.25 273 LYS A N 1
ATOM 2165 C CA . LYS A 1 273 ? -23.260 17.896 30.782 1.00 58.25 273 LYS A CA 1
ATOM 2166 C C . LYS A 1 273 ? -22.122 17.026 31.315 1.00 58.25 273 LYS A C 1
ATOM 2168 O O . LYS A 1 273 ? -22.320 16.246 32.251 1.00 58.25 273 LYS A O 1
ATOM 2173 N N . LEU A 1 274 ? -20.969 17.120 30.666 1.00 56.88 274 LEU A N 1
ATOM 2174 C CA . LEU A 1 274 ? -19.726 16.614 31.229 1.00 56.88 274 LEU A CA 1
ATOM 2175 C C . LEU A 1 274 ? -19.376 17.489 32.444 1.00 56.88 274 LEU A C 1
ATOM 2177 O O . LEU A 1 274 ? -19.584 18.701 32.355 1.00 56.88 274 LEU A O 1
ATOM 2181 N N . PRO A 1 275 ? -18.935 16.898 33.566 1.00 52.06 275 PRO A N 1
ATOM 2182 C CA . PRO A 1 275 ? -18.176 17.646 34.557 1.00 52.06 275 PRO A CA 1
ATOM 2183 C C . PRO A 1 275 ? -16.820 18.068 33.979 1.00 52.06 275 PRO A C 1
ATOM 2185 O O . PRO A 1 275 ? -16.302 17.341 33.091 1.00 52.06 275 PRO A O 1
#

InterPro domains:
  IPR000439 Large ribosomal subunit protein eL15 [PF00827] (4-190)
  IPR000439 Large ribosomal subunit protein eL15 [PTHR11847] (1-194)
  IPR000439 Large ribosomal subunit protein eL15 [SM01384] (2-193)
  IPR004038 Ribosomal protein eL8/eL30/eS12/Gadd45 [PF01248] (198-273)
  IPR012678 Ribosomal protein uL23/eL15/eS24 core domain superfamily [SSF54189] (1-191)
  IPR018492 Ribosomal protein eL8/Nhp2 family [PR00881] (212-226)
  IPR018492 Ribosomal protein eL8/Nhp2 family [PR00881] (231-244)
  IPR018492 Ribosomal protein eL8/Nhp2 family [PR00881] (247-257)
  IPR018492 Ribosomal protein eL8/Nhp2 family [PR00881] (257-271)
  IPR020925 Large ribosomal subunit protein eL15, conserved site [PS01194] (46-69)
  IPR024794 Large ribosomal subunit protein eL15 core domain superfamily [G3DSA:3.40.1120.10] (1-194)
  IPR029064 Ribosomal protein eL30-like superfamily [G3DSA:3.30.1330.30] (195-275)
  IPR029064 Ribosomal protein eL30-like superfamily [SSF55315] (191-273)

Sequence (275 aa):
MGASFYLRELHKKKQSDVMRYLLRLRAWEYRQRPAVHRAMRPTYPEKARKLGYKAKSGIYIFRVRVKRGNAKRVAKKGIINGKPSNQGIQQRKGSKSLQALGEIEVGKKIGNYRILNSYWVAQDWVYKFYEVIMVDPMNQSIRNDPRLNWICKGDKKHREARGLTSATKSSRGLGKGLRFNKTKGGSRKASNEKITGKIQKLLKVKRRAGVLKRGASACTKAILGGKSGFMVLGGDVSPLDLISHLPVLCEEKGVPYIFVNSKNDLCDASKRKLP

Solvent-accessible surface area (backbone atoms only — not comparable to full-atom values): 16054 Å² total; per-residue (Å²): 138,59,74,58,55,57,55,51,55,55,64,67,49,51,84,39,68,71,44,44,53,54,37,51,55,50,41,54,57,58,63,78,44,63,59,67,40,82,41,97,64,67,94,49,58,59,63,40,40,76,60,68,53,63,100,49,74,44,52,46,36,34,36,29,58,31,77,59,80,59,58,59,58,91,47,74,97,69,59,62,93,74,62,78,90,70,55,78,41,64,90,42,73,66,76,59,48,69,66,24,51,36,46,36,53,48,45,69,77,45,63,86,42,35,74,63,36,71,46,83,75,37,60,59,95,61,35,38,31,32,40,35,39,31,31,35,53,83,32,63,71,29,58,71,31,86,91,51,27,73,58,50,42,78,91,41,60,64,31,47,78,73,35,67,25,73,56,32,31,60,58,63,50,75,71,81,63,81,93,19,59,65,21,44,84,83,33,50,66,52,24,50,53,54,52,51,54,51,50,38,52,52,44,42,52,36,48,74,69,67,72,62,75,72,60,62,74,50,45,50,54,40,53,74,69,68,55,85,63,75,48,80,41,49,66,64,54,80,68,52,77,76,51,61,62,54,62,56,56,23,61,78,68,71,39,54,68,46,77,37,79,45,45,61,62,51,27,64,39,66,75,46,85,79,131

Secondary structure (DSSP, 8-state):
--HHHHHHHHHH-TTSHHHHHHHHHHHHHHHHS-SEEEESS-SSHHHHHHTT--SSTTEEEEEEEEE-SPPPP--GGG---S-GGG---SSPPPSS-HHHHHHHHHHHH-TTSEEEEEEEEEE-SSEEEEEEEEE-SS-HHHHT-TTTGGGGSGGGTTHHHHT-SHHHHHTT---SSGGGGGGTTSSHHHHHHHHHHHHHHHHHHHHHTT----SHHHHHHHHHTT----EEEESS-SSTHHHHHHHHHHHHTT--EEEES-HHHHHHHHT----

Mean predicted aligned error: 7.62 Å

Organism: NCBI:txid148818